Protein AF-A0A0A9Y470-F1 (afdb_monomer)

Foldseek 3Di:
DVVVVWDKWKKKFAQFWQADAPDALHDPLAWEWEAEPPPRDTAEIATDTDRMDMWMWTFDQPCVDDPVQGGTAIFTWGPPQRHDDPNDSTFDSHRLQCLAVVHDDPDSSNRLVSGQFHWYWYFYKHAPDRDHHDNDDDPRIDGPDGPGTDQDFRGRPWMWTADPPFRDIDTDSSSRYDRVVPDDPVDDPPPPPDDDDDTDDDDDDDDDDDDDDDDDDDDDPDQDFDKDWGQDPVQQKIKIWTWGDDDVPDDTDIDMDIDGNVCVVVVCVVSPPPVDDPRDDDPDDPDDDDPDPDPDPHDPDPD

pLDDT: mean 71.19, std 24.82, range [21.14, 98.44]

Structure (mmCIF, N/CA/C/O backbone):
data_AF-A0A0A9Y470-F1
#
_entry.id   AF-A0A0A9Y470-F1
#
loop_
_atom_site.group_PDB
_atom_site.id
_atom_site.type_symbol
_atom_site.label_atom_id
_atom_site.label_alt_id
_atom_site.label_comp_id
_atom_site.label_asym_id
_atom_site.label_entity_id
_atom_site.label_seq_id
_atom_site.pdbx_PDB_ins_code
_atom_site.Cartn_x
_atom_site.Cartn_y
_atom_site.Cartn_z
_atom_site.occupancy
_atom_site.B_iso_or_equiv
_atom_site.auth_seq_id
_atom_site.auth_comp_id
_atom_site.auth_asym_id
_atom_site.auth_atom_id
_atom_site.pdbx_PDB_model_num
ATOM 1 N N . MET A 1 1 ? -3.625 -0.940 20.099 1.00 88.25 1 MET A N 1
ATOM 2 C CA . MET A 1 1 ? -4.929 -0.328 19.741 1.00 88.25 1 MET A CA 1
ATOM 3 C C . MET A 1 1 ? -6.110 -0.895 20.526 1.00 88.25 1 MET A C 1
ATOM 5 O O . MET A 1 1 ? -6.695 -0.141 21.287 1.00 88.25 1 MET A O 1
ATOM 9 N N . ARG A 1 2 ? -6.453 -2.193 20.423 1.00 89.12 2 ARG A N 1
ATOM 10 C CA . ARG A 1 2 ? -7.590 -2.773 21.186 1.00 89.12 2 ARG A CA 1
ATOM 11 C C . ARG A 1 2 ? -7.516 -2.508 22.688 1.00 89.12 2 ARG A C 1
ATOM 13 O O . ARG A 1 2 ? -8.502 -2.139 23.305 1.00 89.12 2 ARG A O 1
ATOM 20 N N . THR A 1 3 ? -6.317 -2.655 23.227 1.00 90.00 3 THR A N 1
ATOM 21 C CA . THR A 1 3 ? -5.967 -2.424 24.624 1.00 90.00 3 THR A CA 1
ATOM 22 C C . THR A 1 3 ? -6.341 -1.035 25.146 1.00 90.00 3 THR A C 1
ATOM 24 O O . THR A 1 3 ? -6.770 -0.912 26.282 1.00 90.00 3 THR A O 1
ATOM 27 N N . VAL A 1 4 ? -6.242 -0.004 24.302 1.00 87.31 4 VAL A N 1
ATOM 28 C CA . VAL A 1 4 ? -6.583 1.391 24.643 1.00 87.31 4 VAL A CA 1
ATOM 29 C C . VAL A 1 4 ? -8.000 1.765 24.185 1.00 87.31 4 VAL A C 1
ATOM 31 O O . VAL A 1 4 ? -8.310 2.927 23.954 1.00 87.31 4 VAL A O 1
ATOM 34 N N . GLY A 1 5 ? -8.868 0.770 23.975 1.00 90.56 5 GLY A N 1
ATOM 35 C CA . GLY A 1 5 ? -10.277 0.982 23.631 1.00 90.56 5 GLY A CA 1
ATOM 36 C C . GLY A 1 5 ? -10.558 1.326 22.165 1.00 90.56 5 GLY A C 1
ATOM 37 O O . GLY A 1 5 ? -11.706 1.592 21.815 1.00 90.56 5 GLY A O 1
ATOM 38 N N . ILE A 1 6 ? -9.559 1.287 21.277 1.00 91.50 6 ILE A N 1
ATOM 39 C CA . ILE A 1 6 ? -9.768 1.562 19.849 1.00 91.50 6 ILE A CA 1
ATOM 40 C C . ILE A 1 6 ? -10.172 0.270 19.131 1.00 91.50 6 ILE A C 1
ATOM 42 O O . ILE A 1 6 ? -9.399 -0.694 19.051 1.00 91.50 6 ILE A O 1
ATOM 46 N N . ALA A 1 7 ? -11.381 0.249 18.566 1.00 95.88 7 ALA A N 1
ATOM 47 C CA . ALA A 1 7 ? -11.864 -0.876 17.772 1.00 95.88 7 ALA A CA 1
ATOM 48 C C . ALA A 1 7 ? -10.948 -1.102 16.561 1.00 95.88 7 ALA A C 1
ATOM 50 O O . ALA A 1 7 ? -10.699 -0.196 15.772 1.00 95.88 7 ALA A O 1
ATOM 51 N N . THR A 1 8 ? -10.410 -2.318 16.448 1.00 97.44 8 THR A N 1
ATOM 52 C CA . THR A 1 8 ? -9.280 -2.618 15.560 1.00 97.44 8 THR A CA 1
ATOM 53 C C . THR A 1 8 ? -9.394 -4.014 14.956 1.00 97.44 8 THR A C 1
ATOM 55 O O . THR A 1 8 ? -9.756 -4.973 15.658 1.00 97.44 8 THR A O 1
ATOM 58 N N . ARG A 1 9 ? -9.000 -4.164 13.689 1.00 97.00 9 ARG A N 1
ATOM 59 C CA . ARG A 1 9 ? -8.880 -5.458 13.003 1.00 97.00 9 ARG A CA 1
ATOM 60 C C . ARG A 1 9 ? -7.572 -5.558 12.211 1.00 97.00 9 ARG A C 1
ATOM 62 O O . ARG A 1 9 ? -7.117 -4.576 11.640 1.00 97.00 9 ARG A O 1
ATOM 69 N N . GLN A 1 10 ? -7.001 -6.759 12.174 1.00 97.81 10 GLN A N 1
ATOM 70 C CA . GLN A 1 10 ? -5.829 -7.065 11.354 1.00 97.81 10 GLN A CA 1
ATOM 71 C C . GLN A 1 10 ? -6.258 -7.295 9.906 1.00 97.81 10 GLN A C 1
ATOM 73 O O . GLN A 1 10 ? -7.266 -7.971 9.665 1.00 97.81 10 GLN A O 1
ATOM 78 N N . ILE A 1 11 ? -5.487 -6.763 8.968 1.00 98.44 11 ILE A N 1
ATOM 79 C CA . ILE A 1 11 ? -5.703 -6.888 7.532 1.00 98.44 11 ILE A CA 1
ATOM 80 C C . ILE A 1 11 ? -4.530 -7.628 6.900 1.00 98.44 11 ILE A C 1
ATOM 82 O O . ILE A 1 11 ? -3.382 -7.428 7.293 1.00 98.44 11 ILE A O 1
ATOM 86 N N . THR A 1 12 ? -4.832 -8.454 5.903 1.00 94.38 12 THR A N 1
ATOM 87 C CA . THR A 1 12 ? -3.847 -9.054 5.003 1.00 94.38 12 THR A CA 1
ATOM 88 C C . THR A 1 12 ? -4.243 -8.759 3.563 1.00 94.38 12 THR A C 1
ATOM 90 O O . THR A 1 12 ? -5.382 -9.008 3.160 1.00 94.38 12 THR A O 1
ATOM 93 N N . ASN A 1 13 ? -3.292 -8.236 2.800 1.00 95.88 13 ASN A N 1
ATOM 94 C CA . ASN A 1 13 ? -3.402 -7.879 1.397 1.00 95.88 13 ASN A CA 1
ATOM 95 C C . ASN A 1 13 ? -2.495 -8.772 0.554 1.00 95.88 13 ASN A C 1
ATOM 97 O O . ASN A 1 13 ? -1.283 -8.754 0.729 1.00 95.88 13 ASN A O 1
ATOM 101 N N . PHE A 1 14 ? -3.063 -9.546 -0.362 1.00 88.69 14 PHE A N 1
ATOM 102 C CA . PHE A 1 14 ? -2.319 -10.416 -1.272 1.00 88.69 14 PHE A CA 1
ATOM 103 C C . PHE A 1 14 ? -1.993 -9.701 -2.580 1.00 88.69 14 PHE A C 1
ATOM 105 O O . PHE A 1 14 ? -2.849 -8.993 -3.119 1.00 88.69 14 PHE A O 1
ATOM 112 N N . ASP A 1 15 ? -0.803 -9.966 -3.134 1.00 87.88 15 ASP A N 1
ATOM 113 C CA . ASP A 1 15 ? -0.254 -9.231 -4.286 1.00 87.88 15 ASP A CA 1
ATOM 114 C C . ASP A 1 15 ? -0.175 -7.734 -3.943 1.00 87.88 15 ASP A C 1
ATOM 116 O O . ASP A 1 15 ? -0.777 -6.917 -4.627 1.00 87.88 15 ASP A O 1
ATOM 120 N N . SER A 1 16 ? 0.469 -7.393 -2.818 1.00 95.38 16 SER A N 1
ATOM 121 C CA . SER A 1 16 ? 0.543 -6.022 -2.290 1.00 95.38 16 SER A CA 1
ATOM 122 C C . SER A 1 16 ? 1.664 -5.261 -2.975 1.00 95.38 16 SER A C 1
ATOM 124 O O . SER A 1 16 ? 2.813 -5.694 -2.919 1.00 95.38 16 SER A O 1
ATOM 126 N N . ALA A 1 17 ? 1.349 -4.147 -3.627 1.00 95.38 17 ALA A N 1
ATOM 127 C CA . ALA A 1 17 ? 2.386 -3.319 -4.235 1.00 95.38 17 ALA A CA 1
ATOM 128 C C . ALA A 1 17 ? 3.082 -2.440 -3.194 1.00 95.38 17 ALA A C 1
ATOM 130 O O . ALA A 1 17 ? 2.495 -2.045 -2.200 1.00 95.38 17 ALA A O 1
ATOM 131 N N . HIS A 1 18 ? 4.319 -2.080 -3.481 1.00 93.06 18 HIS A N 1
ATOM 132 C CA . HIS A 1 18 ? 5.017 -0.970 -2.857 1.00 93.06 18 HIS A CA 1
ATOM 133 C C . HIS A 1 18 ? 5.618 -0.170 -4.005 1.00 93.06 18 HIS A C 1
ATOM 135 O O . HIS A 1 18 ? 6.651 -0.531 -4.573 1.00 93.06 18 HIS A O 1
ATOM 141 N N . GLU A 1 19 ? 4.902 0.872 -4.416 1.00 93.19 19 GLU A N 1
ATOM 142 C CA . GLU A 1 19 ? 5.336 1.760 -5.490 1.00 93.19 19 GLU A CA 1
ATOM 143 C C . GLU A 1 19 ? 6.439 2.699 -4.999 1.00 93.19 19 GLU A C 1
ATOM 145 O O . GLU A 1 19 ? 6.348 3.272 -3.917 1.00 93.19 19 GLU A O 1
ATOM 150 N N . THR A 1 20 ? 7.461 2.909 -5.827 1.00 90.75 20 THR A N 1
ATOM 151 C CA . THR A 1 20 ? 8.444 3.967 -5.581 1.00 90.75 20 THR A CA 1
ATOM 152 C C . THR A 1 20 ? 7.816 5.336 -5.874 1.00 90.75 20 THR A C 1
ATOM 154 O O . THR A 1 20 ? 7.322 5.538 -6.985 1.00 90.75 20 THR A O 1
ATOM 157 N N . PRO A 1 21 ? 7.853 6.299 -4.936 1.00 88.94 21 PRO A N 1
ATOM 158 C CA . PRO A 1 21 ? 7.203 7.593 -5.118 1.00 88.94 21 PRO A CA 1
ATOM 159 C C . PRO A 1 21 ? 7.819 8.394 -6.276 1.00 88.94 21 PRO A C 1
ATOM 161 O O . PRO A 1 21 ? 9.040 8.473 -6.422 1.00 88.94 21 PRO A O 1
ATOM 164 N N . VAL A 1 22 ? 6.974 9.052 -7.076 1.00 86.62 22 VAL A N 1
ATOM 165 C CA . VAL A 1 22 ? 7.412 9.932 -8.184 1.00 86.62 22 VAL A CA 1
ATOM 166 C C . VAL A 1 22 ? 7.740 11.355 -7.723 1.00 86.62 22 VAL A C 1
ATOM 168 O O . VAL A 1 22 ? 8.462 12.094 -8.388 1.00 86.62 22 VAL A O 1
ATOM 171 N N . ALA A 1 23 ? 7.196 11.740 -6.574 1.00 84.44 23 ALA A N 1
ATOM 172 C CA . ALA A 1 23 ? 7.488 12.952 -5.819 1.00 84.44 23 ALA A CA 1
ATOM 173 C C . ALA A 1 23 ? 7.221 12.640 -4.335 1.00 84.44 23 ALA A C 1
ATOM 175 O O . ALA A 1 23 ? 6.578 11.624 -4.059 1.00 84.44 23 ALA A O 1
ATOM 176 N N . PRO A 1 24 ? 7.670 13.465 -3.370 1.00 83.88 24 PRO A N 1
ATOM 177 C CA . PRO A 1 24 ? 7.456 13.189 -1.950 1.00 83.88 24 PRO A CA 1
ATOM 178 C C . PRO A 1 24 ? 5.997 12.813 -1.653 1.00 83.88 24 PRO A C 1
ATOM 180 O O . PRO A 1 24 ? 5.079 13.580 -1.953 1.00 83.88 24 PRO A O 1
ATOM 183 N N . MET A 1 25 ? 5.799 11.598 -1.128 1.00 80.38 25 MET A N 1
ATOM 184 C CA . MET A 1 25 ? 4.494 11.019 -0.771 1.00 80.38 25 MET A CA 1
ATOM 185 C C . MET A 1 25 ? 3.457 10.980 -1.911 1.00 80.38 25 MET A C 1
ATOM 187 O O . MET A 1 25 ? 2.247 10.950 -1.673 1.00 80.38 25 MET A O 1
ATOM 191 N N . THR A 1 26 ? 3.915 11.000 -3.164 1.00 85.25 26 THR A N 1
ATOM 192 C CA . THR A 1 26 ? 3.063 10.978 -4.355 1.00 85.25 26 THR A CA 1
ATOM 193 C C . THR A 1 26 ? 3.306 9.697 -5.140 1.00 85.25 26 THR A C 1
ATOM 195 O O . THR A 1 26 ? 4.406 9.463 -5.636 1.00 85.25 26 THR A O 1
ATOM 198 N N . TYR A 1 27 ? 2.242 8.910 -5.290 1.00 92.31 27 TYR A N 1
ATOM 199 C CA . TYR A 1 27 ? 2.240 7.598 -5.939 1.00 92.31 27 TYR A CA 1
ATOM 200 C C . TYR A 1 27 ? 1.201 7.614 -7.067 1.00 92.31 27 TYR A C 1
ATOM 202 O O . TYR A 1 27 ? 0.109 8.166 -6.880 1.00 92.31 27 TYR A O 1
ATOM 210 N N . ASN A 1 28 ? 1.526 7.062 -8.229 1.00 91.94 28 ASN A N 1
ATOM 211 C CA . ASN A 1 28 ? 0.690 7.000 -9.432 1.00 91.94 28 ASN A CA 1
ATOM 212 C C . ASN A 1 28 ? -0.112 5.699 -9.560 1.00 91.94 28 ASN A C 1
ATOM 214 O O . ASN A 1 28 ? -0.903 5.568 -10.491 1.00 91.94 28 ASN A O 1
ATOM 218 N N . GLN A 1 29 ? 0.042 4.787 -8.603 1.00 93.56 29 GLN A N 1
ATOM 219 C CA . GLN A 1 29 ? -0.502 3.436 -8.603 1.00 93.56 29 GLN A CA 1
ATOM 220 C C . GLN A 1 29 ? 0.083 2.614 -9.764 1.00 93.56 29 GLN A C 1
ATOM 222 O O . GLN A 1 29 ? -0.637 1.954 -10.520 1.00 93.56 29 GLN A O 1
ATOM 227 N N . GLU A 1 30 ? 1.411 2.653 -9.908 1.00 94.00 30 GLU A N 1
ATOM 228 C CA . GLU A 1 30 ? 2.143 1.960 -10.969 1.00 94.00 30 GLU A CA 1
ATOM 229 C C . GLU A 1 30 ? 3.402 1.243 -10.463 1.00 94.00 30 GLU A C 1
ATOM 231 O O . GLU A 1 30 ? 4.204 1.789 -9.714 1.00 94.00 30 GLU A O 1
ATOM 236 N N . ILE A 1 31 ? 3.606 0.013 -10.936 1.00 94.12 31 ILE A N 1
ATOM 237 C CA . ILE A 1 31 ? 4.872 -0.720 -10.830 1.00 94.12 31 ILE A CA 1
ATOM 238 C C . ILE A 1 31 ? 5.478 -0.768 -12.227 1.00 94.12 31 ILE A C 1
ATOM 240 O O . ILE A 1 31 ? 4.848 -1.275 -13.160 1.00 94.12 31 ILE A O 1
ATOM 244 N N . LEU A 1 32 ? 6.690 -0.244 -12.393 1.00 95.38 32 LEU A N 1
ATOM 245 C CA . LEU A 1 32 ? 7.295 -0.107 -13.719 1.00 95.38 32 LEU A CA 1
ATOM 246 C C . LEU A 1 32 ? 8.248 -1.267 -13.986 1.00 95.38 32 LEU A C 1
ATOM 248 O O . LEU A 1 32 ? 9.142 -1.540 -13.188 1.00 95.38 32 LEU A O 1
ATOM 252 N N . ARG A 1 33 ? 8.100 -1.917 -15.140 1.00 94.12 33 ARG A N 1
ATOM 253 C CA . ARG A 1 33 ? 8.989 -2.990 -15.601 1.00 94.12 33 ARG A CA 1
ATOM 254 C C . ARG A 1 33 ? 9.676 -2.601 -16.895 1.00 94.12 33 ARG A C 1
ATOM 256 O O . ARG A 1 33 ? 9.025 -2.250 -17.877 1.00 94.12 33 ARG A O 1
ATOM 263 N N . TYR A 1 34 ? 10.994 -2.733 -16.915 1.00 95.00 34 TYR A N 1
ATOM 264 C CA . TYR A 1 34 ? 11.823 -2.410 -18.068 1.00 95.00 34 TYR A CA 1
ATOM 265 C C . TYR A 1 34 ? 12.451 -3.675 -18.635 1.00 95.00 34 TYR A C 1
ATOM 267 O O . TYR A 1 34 ? 13.184 -4.387 -17.944 1.00 95.00 34 TYR A O 1
ATOM 275 N N . TRP A 1 35 ? 12.178 -3.932 -19.909 1.00 93.25 35 TRP A N 1
ATOM 276 C CA . TRP A 1 35 ? 12.636 -5.106 -20.640 1.00 93.25 35 TRP A CA 1
ATOM 277 C C . TRP A 1 35 ? 13.659 -4.685 -21.685 1.00 93.25 35 TRP A C 1
ATOM 279 O O . TRP A 1 35 ? 13.376 -3.833 -22.528 1.00 93.25 35 TRP A O 1
ATOM 289 N N . ASP A 1 36 ? 14.855 -5.262 -21.643 1.00 92.38 36 ASP A N 1
ATOM 290 C CA . ASP A 1 36 ? 15.897 -4.928 -22.609 1.00 92.38 36 ASP A CA 1
ATOM 291 C C . ASP A 1 36 ? 15.622 -5.585 -23.966 1.00 92.38 36 ASP A C 1
ATOM 293 O O . ASP A 1 36 ? 15.418 -6.794 -24.075 1.00 92.38 36 ASP A O 1
ATOM 297 N N . ARG A 1 37 ? 15.670 -4.781 -25.030 1.00 92.75 37 ARG A N 1
ATOM 298 C CA . ARG A 1 37 ? 15.475 -5.218 -26.415 1.00 92.75 37 ARG A CA 1
ATOM 299 C C . ARG A 1 37 ? 16.434 -6.331 -26.822 1.00 92.75 37 ARG A C 1
ATOM 301 O O . ARG A 1 37 ? 16.046 -7.201 -27.601 1.00 92.75 37 ARG A O 1
ATOM 308 N N . ASN A 1 38 ? 17.683 -6.265 -26.365 1.00 88.44 38 ASN A N 1
ATOM 309 C CA . ASN A 1 38 ? 18.727 -7.166 -26.842 1.00 88.44 38 ASN A CA 1
ATOM 310 C C . ASN A 1 38 ? 18.632 -8.529 -26.147 1.00 88.44 38 ASN A C 1
ATOM 312 O O . ASN A 1 38 ? 18.600 -9.561 -26.814 1.00 88.44 38 ASN A O 1
ATOM 316 N N . THR A 1 39 ? 18.549 -8.533 -24.816 1.00 88.69 39 THR A N 1
ATOM 317 C CA . THR A 1 39 ? 18.509 -9.766 -24.014 1.00 88.69 39 THR A CA 1
ATOM 318 C C . THR A 1 39 ? 17.107 -10.342 -23.834 1.00 88.69 39 THR A C 1
ATOM 320 O O . THR A 1 39 ? 16.979 -11.519 -23.505 1.00 88.69 39 THR A O 1
ATOM 323 N N . ARG A 1 40 ? 16.053 -9.538 -24.040 1.00 85.88 40 ARG A N 1
ATOM 324 C CA . ARG A 1 40 ? 14.651 -9.836 -23.678 1.00 85.88 40 ARG A CA 1
ATOM 325 C C . ARG A 1 40 ? 14.429 -10.084 -22.182 1.00 85.88 40 ARG A C 1
ATOM 327 O O . ARG A 1 40 ? 13.345 -10.508 -21.789 1.00 85.88 40 ARG A O 1
ATOM 334 N N . GLY A 1 41 ? 15.438 -9.830 -21.352 1.00 89.25 41 GLY A N 1
ATOM 335 C CA . GLY A 1 41 ? 15.339 -9.928 -19.904 1.00 89.25 41 GLY A CA 1
ATOM 336 C C . GLY A 1 41 ? 14.742 -8.663 -19.300 1.00 89.25 41 GLY A C 1
ATOM 337 O O . GLY A 1 41 ? 14.928 -7.562 -19.825 1.00 89.25 41 GLY A O 1
ATOM 338 N N . MET A 1 42 ? 14.050 -8.816 -18.171 1.00 90.06 42 MET A N 1
ATOM 339 C CA . MET A 1 42 ? 13.717 -7.681 -17.317 1.00 90.06 42 MET A CA 1
ATOM 340 C C . MET A 1 42 ? 15.005 -7.179 -16.664 1.00 90.06 42 MET A C 1
ATOM 342 O O . MET A 1 42 ? 15.660 -7.918 -15.929 1.00 90.06 42 MET A O 1
ATOM 346 N N . ILE A 1 43 ? 15.358 -5.927 -16.930 1.00 92.62 43 ILE A N 1
ATOM 347 C CA . ILE A 1 43 ? 16.564 -5.302 -16.379 1.00 92.62 43 ILE A CA 1
ATOM 348 C C . ILE A 1 43 ? 16.268 -4.423 -15.173 1.00 92.62 43 ILE A C 1
ATOM 350 O O . ILE A 1 43 ? 17.158 -4.191 -14.366 1.00 92.62 43 ILE A O 1
ATOM 354 N N . ALA A 1 44 ? 15.038 -3.927 -15.040 1.00 91.88 44 ALA A N 1
ATOM 355 C CA . ALA A 1 44 ? 14.648 -3.133 -13.892 1.00 91.88 44 ALA A CA 1
ATOM 356 C C . ALA A 1 44 ? 13.169 -3.313 -13.559 1.00 91.88 44 ALA A C 1
ATOM 358 O O . ALA A 1 44 ? 12.325 -3.379 -14.455 1.00 91.88 44 ALA A O 1
ATOM 359 N N . GLU A 1 45 ? 12.888 -3.364 -12.262 1.00 91.81 45 GLU A N 1
ATOM 360 C CA . GLU A 1 45 ? 11.551 -3.250 -11.687 1.00 91.81 45 GLU A CA 1
ATOM 361 C C . GLU A 1 45 ? 11.603 -2.097 -10.682 1.00 91.81 45 GLU A C 1
ATOM 363 O O . GLU A 1 45 ? 12.425 -2.119 -9.767 1.00 91.81 45 GLU A O 1
ATOM 368 N N . VAL A 1 46 ? 10.808 -1.055 -10.920 1.00 93.69 46 VAL A N 1
ATOM 369 C CA . VAL A 1 46 ? 10.696 0.106 -10.031 1.00 93.69 46 VAL A CA 1
ATOM 370 C C . VAL A 1 46 ? 9.432 -0.071 -9.208 1.00 93.69 46 VAL A C 1
ATOM 372 O O . VAL A 1 46 ? 8.336 -0.184 -9.763 1.00 93.69 46 VAL A O 1
ATOM 375 N N . GLY A 1 47 ? 9.616 -0.109 -7.893 1.00 91.31 47 GLY A N 1
ATOM 376 C CA . GLY A 1 47 ? 8.651 -0.653 -6.949 1.00 91.31 47 GLY A CA 1
ATOM 377 C C . GLY A 1 47 ? 8.803 -2.166 -6.780 1.00 91.31 47 GLY A C 1
ATOM 378 O O . GLY A 1 47 ? 9.628 -2.816 -7.422 1.00 91.31 47 GLY A O 1
ATOM 379 N N . MET A 1 48 ? 8.003 -2.734 -5.888 1.00 88.75 48 MET A N 1
ATOM 380 C CA . MET A 1 48 ? 7.978 -4.170 -5.622 1.00 88.75 48 MET A CA 1
ATOM 381 C C . MET A 1 48 ? 6.556 -4.660 -5.389 1.00 88.75 48 MET A C 1
ATOM 383 O O . MET A 1 48 ? 5.642 -3.881 -5.138 1.00 88.75 48 MET A O 1
ATOM 387 N N . ILE A 1 49 ? 6.365 -5.970 -5.505 1.00 89.50 49 ILE A N 1
ATOM 388 C CA . ILE A 1 49 ? 5.088 -6.618 -5.230 1.00 89.50 49 ILE A CA 1
ATOM 389 C C . ILE A 1 49 ? 5.354 -7.767 -4.272 1.00 89.50 49 ILE A C 1
ATOM 391 O O . ILE A 1 49 ? 6.080 -8.708 -4.598 1.00 89.50 49 ILE A O 1
ATOM 395 N N . TRP A 1 50 ? 4.781 -7.681 -3.081 1.00 89.25 50 TRP A N 1
ATOM 396 C CA . TRP A 1 50 ? 4.879 -8.720 -2.071 1.00 89.25 50 TRP A CA 1
ATOM 397 C C . TRP A 1 50 ? 3.797 -9.768 -2.294 1.00 89.25 50 TRP A C 1
ATOM 399 O O . TRP A 1 50 ? 2.667 -9.456 -2.677 1.00 89.25 50 TRP A O 1
ATOM 409 N N . ASN A 1 51 ? 4.126 -11.026 -1.990 1.00 81.25 51 ASN A N 1
ATOM 410 C CA . ASN A 1 51 ? 3.147 -12.116 -2.004 1.00 81.25 51 ASN A CA 1
ATOM 411 C C . ASN A 1 51 ? 1.938 -11.766 -1.130 1.00 81.25 51 ASN A C 1
ATOM 413 O O . ASN A 1 51 ? 0.789 -11.948 -1.538 1.00 81.25 51 ASN A O 1
ATOM 417 N N . PHE A 1 52 ? 2.217 -11.217 0.050 1.00 91.38 52 PHE A N 1
ATOM 418 C CA . PHE A 1 52 ? 1.244 -10.555 0.892 1.00 91.38 52 PHE A CA 1
ATOM 419 C C . PHE A 1 52 ? 1.923 -9.465 1.723 1.00 91.38 52 PHE A C 1
ATOM 421 O O . PHE A 1 52 ? 3.125 -9.524 1.973 1.00 91.38 52 PHE A O 1
ATOM 428 N N . HIS A 1 53 ? 1.124 -8.514 2.181 1.00 96.38 53 HIS A N 1
ATOM 429 C CA . HIS A 1 53 ? 1.474 -7.544 3.208 1.00 96.38 53 HIS A CA 1
ATOM 430 C C . HIS A 1 53 ? 0.351 -7.484 4.242 1.00 96.38 53 HIS A C 1
ATOM 432 O O . HIS A 1 53 ? -0.788 -7.840 3.937 1.00 96.38 53 HIS A O 1
ATOM 438 N N . SER A 1 54 ? 0.649 -7.106 5.479 1.00 96.00 54 SER A N 1
ATOM 439 C CA . SER A 1 54 ? -0.346 -7.008 6.544 1.00 96.00 54 SER A CA 1
ATOM 440 C C . SER A 1 54 ? -0.225 -5.694 7.300 1.00 96.00 54 SER A C 1
ATOM 442 O O . SER A 1 54 ? 0.861 -5.306 7.707 1.00 96.00 54 SER A O 1
ATOM 444 N N . TRP A 1 55 ? -1.369 -5.066 7.555 1.00 97.94 55 TRP A N 1
ATOM 445 C CA . TRP A 1 55 ? -1.491 -3.816 8.309 1.00 97.94 55 TRP A CA 1
ATOM 446 C C . TRP A 1 55 ? -2.728 -3.857 9.211 1.00 97.94 55 TRP A C 1
ATOM 448 O O . TRP A 1 55 ? -3.411 -4.878 9.325 1.00 97.94 55 TRP A O 1
ATOM 458 N N . THR A 1 56 ? -3.040 -2.741 9.866 1.00 98.06 56 THR A N 1
ATOM 459 C CA . THR A 1 56 ? -4.148 -2.647 10.814 1.00 98.06 56 THR A CA 1
ATOM 460 C C . THR A 1 56 ? -5.203 -1.633 10.372 1.00 98.06 56 THR A C 1
ATOM 462 O O . THR A 1 56 ? -4.890 -0.516 9.990 1.00 98.06 56 THR A O 1
ATOM 465 N N . ASP A 1 57 ? -6.477 -1.997 10.487 1.00 98.12 57 ASP A N 1
ATOM 466 C CA . ASP A 1 57 ? -7.584 -1.046 10.387 1.00 98.12 57 ASP A CA 1
ATOM 467 C C . ASP A 1 57 ? -8.074 -0.669 11.783 1.00 98.12 57 ASP A C 1
ATOM 469 O O . ASP A 1 57 ? -8.366 -1.547 12.603 1.00 98.12 57 ASP A O 1
ATOM 473 N N . VAL A 1 58 ? -8.259 0.626 12.022 1.00 96.75 58 VAL A N 1
ATOM 474 C CA . VAL A 1 58 ? -8.843 1.176 13.252 1.00 96.75 58 VAL A CA 1
ATOM 475 C C . VAL A 1 58 ? -10.137 1.921 12.951 1.00 96.75 58 VAL A C 1
ATOM 477 O O . VAL A 1 58 ? -10.249 2.609 11.942 1.00 96.75 58 VAL A O 1
ATOM 480 N N . TYR A 1 59 ? -11.143 1.777 13.806 1.00 95.44 59 TYR A N 1
ATOM 481 C CA . TYR A 1 59 ? -12.414 2.476 13.653 1.00 95.44 59 TYR A CA 1
ATOM 482 C C . TYR A 1 59 ? -12.367 3.790 14.427 1.00 95.44 59 TYR A C 1
ATOM 484 O O . TYR A 1 59 ? -12.416 3.796 15.658 1.00 95.44 59 TYR A O 1
ATOM 492 N N . LEU A 1 60 ? -12.254 4.901 13.705 1.00 90.62 60 LEU A N 1
ATOM 493 C CA . LEU A 1 60 ? -12.088 6.241 14.267 1.00 90.62 60 LEU A CA 1
ATOM 494 C C . LEU A 1 60 ? -12.935 7.250 13.488 1.00 90.62 60 LEU A C 1
ATOM 496 O O . LEU A 1 60 ? -13.329 7.010 12.348 1.00 90.62 60 LEU A O 1
ATOM 500 N N . ASN A 1 61 ? -13.193 8.403 14.102 1.00 87.50 61 ASN A N 1
ATOM 501 C CA . ASN A 1 61 ? -13.731 9.563 13.400 1.00 87.50 61 ASN A CA 1
ATOM 502 C C . ASN A 1 61 ? -12.569 10.460 12.943 1.00 87.50 61 ASN A C 1
ATOM 504 O O . ASN A 1 61 ? -11.993 11.178 13.764 1.00 87.50 61 ASN A O 1
ATOM 508 N N . ASN A 1 62 ? -12.211 10.401 11.657 1.00 81.69 62 ASN A N 1
ATOM 509 C CA . ASN A 1 62 ? -11.098 11.178 11.109 1.00 81.69 62 ASN A CA 1
ATOM 510 C C . ASN A 1 62 ? -11.531 12.608 10.761 1.00 81.69 62 ASN A C 1
ATOM 512 O O . ASN A 1 62 ? -11.866 12.923 9.619 1.00 81.69 62 ASN A O 1
ATOM 516 N N . ARG A 1 63 ? -11.475 13.484 11.768 1.00 77.81 63 ARG A N 1
ATOM 517 C CA . ARG A 1 63 ? -11.868 14.897 11.652 1.00 77.81 63 ARG A CA 1
ATOM 518 C C . ARG A 1 63 ? -10.925 15.755 10.803 1.00 77.81 63 ARG A C 1
ATOM 520 O O . ARG A 1 63 ? -11.257 16.903 10.535 1.00 77.81 63 ARG A O 1
ATOM 527 N N . TYR A 1 64 ? -9.771 15.219 10.405 1.00 72.69 64 TYR A N 1
ATOM 528 C CA . TYR A 1 64 ? -8.809 15.895 9.528 1.00 72.69 64 TYR A CA 1
ATOM 529 C C . TYR A 1 64 ? -9.050 15.604 8.043 1.00 72.69 64 TYR A C 1
ATOM 531 O O . TYR A 1 64 ? -8.377 16.183 7.189 1.00 72.69 64 TYR A O 1
ATOM 539 N N . SER A 1 65 ? -9.983 14.704 7.725 1.00 73.44 65 SER A N 1
ATOM 540 C CA . SER A 1 65 ? -10.360 14.416 6.347 1.00 73.44 65 SER A CA 1
ATOM 541 C C . SER A 1 65 ? -11.258 15.515 5.765 1.00 73.44 65 SER A C 1
ATOM 543 O O . SER A 1 65 ? -11.877 16.283 6.502 1.00 73.44 65 SER A O 1
ATOM 545 N N . VAL A 1 66 ? -11.337 15.596 4.433 1.00 76.12 66 VAL A N 1
ATOM 546 C CA . VAL A 1 66 ? -12.271 16.509 3.747 1.00 76.12 66 VAL A CA 1
ATOM 547 C C . VAL A 1 66 ? -13.718 16.105 4.033 1.00 76.12 66 VAL A C 1
ATOM 549 O O . VAL A 1 66 ? -13.983 14.937 4.306 1.00 76.12 66 VAL A O 1
ATOM 552 N N . ASP A 1 67 ? -14.656 17.049 3.934 1.00 75.00 67 ASP A N 1
ATOM 553 C CA . ASP A 1 67 ? -16.041 16.884 4.406 1.00 75.00 67 ASP A CA 1
ATOM 554 C C . ASP A 1 67 ? -16.738 15.590 3.945 1.00 75.00 67 ASP A C 1
ATOM 556 O O . ASP A 1 67 ? -17.482 14.994 4.717 1.00 75.00 67 ASP A O 1
ATOM 560 N N . GLU A 1 68 ? -16.477 15.108 2.725 1.00 84.75 68 GLU A N 1
ATOM 561 C CA . GLU A 1 68 ? -17.089 13.875 2.198 1.00 84.75 68 GLU A CA 1
ATOM 562 C C . GLU A 1 68 ? -16.511 12.563 2.775 1.00 84.75 68 GLU A C 1
ATOM 564 O O . GLU A 1 68 ? -17.161 11.521 2.694 1.00 84.75 68 GLU A O 1
ATOM 569 N N . PHE A 1 69 ? -15.322 12.596 3.384 1.00 86.62 69 PHE A N 1
ATOM 570 C CA . PHE A 1 69 ? -14.677 11.443 4.039 1.00 86.62 69 PHE A CA 1
ATOM 571 C C . PHE A 1 69 ? -14.459 11.654 5.542 1.00 86.62 69 PHE A C 1
ATOM 573 O O . PHE A 1 69 ? -13.923 10.778 6.227 1.00 86.62 69 PHE A O 1
ATOM 580 N N . ASN A 1 70 ? -14.896 12.801 6.058 1.00 82.56 70 ASN A N 1
ATOM 581 C CA . ASN A 1 70 ? -14.927 13.108 7.473 1.00 82.56 70 ASN A CA 1
ATOM 582 C C . ASN A 1 70 ? -16.082 12.346 8.134 1.00 82.56 70 ASN A C 1
ATOM 584 O O . ASN A 1 70 ? -17.245 12.477 7.753 1.00 82.56 70 ASN A O 1
ATOM 588 N N . GLY A 1 71 ? -15.763 11.530 9.131 1.00 83.00 71 GLY A N 1
ATOM 589 C CA . GLY A 1 71 ? -16.762 10.796 9.891 1.00 83.00 71 GLY A CA 1
ATOM 590 C C . GLY A 1 71 ? -16.244 9.487 10.478 1.00 83.00 71 GLY A C 1
ATOM 591 O O . GLY A 1 71 ? -15.101 9.088 10.233 1.00 83.00 71 GLY A O 1
ATOM 592 N N . PRO A 1 72 ? -17.081 8.806 11.282 1.00 90.06 72 PRO A N 1
ATOM 593 C CA . PRO A 1 72 ? -16.767 7.489 11.817 1.00 90.06 72 PRO A CA 1
ATOM 594 C C . PRO A 1 72 ? -16.591 6.471 10.690 1.00 90.06 72 PRO A C 1
ATOM 596 O O . PRO A 1 72 ? -17.480 6.287 9.859 1.00 90.06 72 PRO A O 1
ATOM 599 N N . GLY A 1 73 ? -15.463 5.774 10.688 1.00 93.81 73 GLY A N 1
ATOM 600 C CA . GLY A 1 73 ? -15.195 4.729 9.714 1.00 93.81 73 GLY A CA 1
ATOM 601 C C . GLY A 1 73 ? -13.875 4.022 9.971 1.00 93.81 73 GLY A C 1
ATOM 602 O O . GLY A 1 73 ? -13.096 4.406 10.844 1.00 93.81 73 GLY A O 1
ATOM 603 N N . TRP A 1 74 ? -13.621 2.981 9.184 1.00 97.12 74 TRP A N 1
ATOM 604 C CA . TRP A 1 74 ? -12.334 2.296 9.189 1.00 97.12 74 TRP A CA 1
ATOM 605 C C . TRP A 1 74 ? -11.254 3.181 8.562 1.00 97.12 74 TRP A C 1
ATOM 607 O O . TRP A 1 74 ? -11.443 3.742 7.480 1.00 97.12 74 TRP A O 1
ATOM 617 N N . GLN A 1 75 ? -10.126 3.273 9.251 1.00 95.88 75 GLN A N 1
ATOM 618 C CA . GLN A 1 75 ? -8.921 3.971 8.837 1.00 95.88 75 GLN A CA 1
ATOM 619 C C . GLN A 1 75 ? -7.772 2.963 8.801 1.00 95.88 75 GLN A C 1
ATOM 621 O O . GLN A 1 75 ? -7.539 2.279 9.800 1.00 95.88 75 GLN A O 1
ATOM 626 N N . THR A 1 76 ? -7.049 2.892 7.690 1.00 96.75 76 THR A N 1
ATOM 627 C CA . THR A 1 76 ? -5.813 2.115 7.598 1.00 96.75 76 THR A CA 1
ATOM 628 C C . THR A 1 76 ? -4.712 2.818 8.382 1.00 96.75 76 THR A C 1
ATOM 630 O O . THR A 1 76 ? -4.496 4.021 8.216 1.00 96.75 76 THR A O 1
ATOM 633 N N . ILE A 1 77 ? -4.008 2.051 9.205 1.00 95.88 77 ILE A N 1
ATOM 634 C CA . ILE A 1 77 ? -2.720 2.393 9.799 1.00 95.88 77 ILE A CA 1
ATOM 635 C C . ILE A 1 77 ? -1.747 1.242 9.537 1.00 95.88 77 ILE A C 1
ATOM 637 O O . ILE A 1 77 ? -2.127 0.068 9.584 1.00 95.88 77 ILE A O 1
ATOM 641 N N . ASP A 1 78 ? -0.485 1.561 9.293 1.00 96.06 78 ASP A N 1
ATOM 642 C CA . ASP A 1 78 ? 0.552 0.550 9.104 1.00 96.06 78 ASP A CA 1
ATOM 643 C C . ASP A 1 78 ? 1.767 0.893 9.962 1.00 96.06 78 ASP A C 1
ATOM 645 O O . ASP A 1 78 ? 2.309 1.993 9.893 1.00 96.06 78 ASP A O 1
ATOM 649 N N . GLY A 1 79 ? 2.151 -0.058 10.814 1.00 91.44 79 GLY A N 1
ATOM 650 C CA . GLY A 1 79 ? 3.336 0.044 11.663 1.00 91.44 79 GLY A CA 1
ATOM 651 C C . GLY A 1 79 ? 4.605 -0.467 10.982 1.00 91.44 79 GLY A C 1
ATOM 652 O O . GLY A 1 79 ? 5.678 -0.406 11.575 1.00 91.44 79 GLY A O 1
ATOM 653 N N . THR A 1 80 ? 4.495 -1.000 9.764 1.00 90.38 80 THR A N 1
ATOM 654 C CA . THR A 1 80 ? 5.636 -1.486 8.989 1.00 90.38 80 THR A CA 1
ATOM 655 C C . THR A 1 80 ? 6.417 -0.288 8.446 1.00 90.38 80 THR A C 1
ATOM 657 O O . THR A 1 80 ? 5.826 0.555 7.767 1.00 90.38 80 THR A O 1
ATOM 660 N N . PRO A 1 81 ? 7.733 -0.176 8.705 1.00 89.56 81 PRO A N 1
ATOM 661 C CA . PRO A 1 81 ? 8.530 0.974 8.283 1.00 89.56 81 PRO A CA 1
ATOM 662 C C . PRO A 1 81 ? 8.862 0.902 6.783 1.00 89.56 81 PRO A C 1
ATOM 664 O O . PRO A 1 81 ? 9.994 0.627 6.395 1.00 89.56 81 PRO A O 1
ATOM 667 N N . GLN A 1 82 ? 7.851 1.107 5.935 1.00 80.44 82 GLN A N 1
ATOM 668 C CA . GLN A 1 82 ? 7.972 1.038 4.475 1.00 80.44 82 GLN A CA 1
ATOM 669 C C . GLN A 1 82 ? 8.363 2.388 3.864 1.00 80.44 82 GLN A C 1
ATOM 671 O O . GLN A 1 82 ? 9.302 2.467 3.078 1.00 80.44 82 GLN A O 1
ATOM 676 N N . GLU A 1 83 ? 7.642 3.448 4.230 1.00 85.50 83 GLU A N 1
ATOM 677 C CA . GLU A 1 83 ? 7.749 4.776 3.625 1.00 85.50 83 GLU A CA 1
ATOM 678 C C . GLU A 1 83 ? 7.866 5.863 4.694 1.00 85.50 83 GLU A C 1
ATOM 680 O O . GLU A 1 83 ? 7.376 5.724 5.819 1.00 85.50 83 GLU A O 1
ATOM 685 N N . HIS A 1 84 ? 8.518 6.966 4.326 1.00 84.69 84 HIS A N 1
ATOM 686 C CA . HIS A 1 84 ? 8.589 8.143 5.179 1.00 84.69 84 HIS A CA 1
ATOM 687 C C . HIS A 1 84 ? 7.367 9.041 4.965 1.00 84.69 84 HIS A C 1
ATOM 689 O O . HIS A 1 84 ? 7.125 9.531 3.862 1.00 84.69 84 HIS A O 1
ATOM 695 N N . SER A 1 85 ? 6.669 9.342 6.055 1.00 85.19 85 SER A N 1
ATOM 696 C CA . SER A 1 85 ? 5.607 10.342 6.139 1.00 85.19 85 SER A CA 1
ATOM 697 C C . SER A 1 85 ? 6.029 11.397 7.161 1.00 85.19 85 SER A C 1
ATOM 699 O O . SER A 1 85 ? 6.406 11.069 8.288 1.00 85.19 85 SER A O 1
ATOM 701 N N . ASP A 1 86 ? 6.099 12.662 6.734 1.00 85.75 86 ASP A N 1
ATOM 702 C CA . ASP A 1 86 ? 6.620 13.785 7.533 1.00 85.75 86 ASP A CA 1
ATOM 703 C C . ASP A 1 86 ? 7.992 13.505 8.197 1.00 85.75 86 ASP A C 1
ATOM 705 O O . ASP A 1 86 ? 8.273 13.900 9.330 1.00 85.75 86 ASP A O 1
ATOM 709 N N . GLY A 1 87 ? 8.877 12.806 7.475 1.00 84.62 87 GLY A N 1
ATOM 710 C CA . GLY A 1 87 ? 10.240 12.492 7.921 1.00 84.62 87 GLY A CA 1
ATOM 711 C C . GLY A 1 87 ? 10.349 11.334 8.920 1.00 84.62 87 GLY A C 1
ATOM 712 O O . GLY A 1 87 ? 11.453 11.026 9.365 1.00 84.62 87 GLY A O 1
ATOM 713 N N . LYS A 1 88 ? 9.243 10.657 9.247 1.00 87.88 88 LYS A N 1
ATOM 714 C CA . LYS A 1 88 ? 9.197 9.491 10.144 1.00 87.88 88 LYS A CA 1
ATOM 715 C C . LYS A 1 88 ? 8.643 8.268 9.416 1.00 87.88 88 LYS A C 1
ATOM 717 O O . LYS A 1 88 ? 7.930 8.410 8.430 1.00 87.88 88 LYS A O 1
ATOM 722 N N . TYR A 1 89 ? 8.961 7.073 9.905 1.00 87.50 89 TYR A N 1
ATOM 723 C CA . TYR A 1 89 ? 8.301 5.848 9.451 1.00 87.50 89 TYR A CA 1
ATOM 724 C C . TYR A 1 89 ? 6.939 5.733 10.133 1.00 87.50 89 TYR A C 1
ATOM 726 O O . TYR A 1 89 ? 6.849 5.320 11.287 1.00 87.50 89 TYR A O 1
ATOM 734 N N . GLN A 1 90 ? 5.900 6.176 9.433 1.00 90.00 90 GLN A N 1
ATOM 735 C CA . GLN A 1 90 ? 4.518 6.168 9.902 1.00 90.00 90 GLN A CA 1
ATOM 736 C C . GLN A 1 90 ? 3.571 6.156 8.696 1.00 90.00 90 GLN A C 1
ATOM 738 O O . GLN A 1 90 ? 3.907 6.697 7.642 1.00 90.00 90 GLN A O 1
ATOM 743 N N . LEU A 1 91 ? 2.390 5.560 8.858 1.00 93.06 91 LEU A N 1
ATOM 744 C CA . LEU A 1 91 ? 1.352 5.536 7.832 1.00 93.06 91 LEU A CA 1
ATOM 745 C C . LEU A 1 91 ? -0.031 5.641 8.475 1.00 93.06 91 LEU A C 1
ATOM 747 O O . LEU A 1 91 ? -0.400 4.837 9.336 1.00 93.06 91 LEU A O 1
ATOM 751 N N . GLY A 1 92 ? -0.819 6.592 7.982 1.00 92.12 92 GLY A N 1
ATOM 752 C CA . GLY A 1 92 ? -2.221 6.778 8.325 1.00 92.12 92 GLY A CA 1
ATOM 753 C C . GLY A 1 92 ? -2.436 7.778 9.465 1.00 92.12 92 GLY A C 1
ATOM 754 O O . GLY A 1 92 ? -1.499 8.436 9.913 1.00 92.12 92 GLY A O 1
ATOM 755 N N . PRO A 1 93 ? -3.685 7.939 9.936 1.00 94.00 93 PRO A N 1
ATOM 756 C CA . PRO A 1 93 ? -4.885 7.197 9.541 1.00 94.00 93 PRO A CA 1
ATOM 757 C C . PRO A 1 93 ? -5.391 7.566 8.135 1.00 94.00 93 PRO A C 1
ATOM 759 O O . PRO A 1 93 ? -5.731 8.721 7.862 1.00 94.00 93 PRO A O 1
ATOM 762 N N . ALA A 1 94 ? -5.488 6.564 7.257 1.00 94.56 94 ALA A N 1
ATOM 763 C CA . ALA A 1 94 ? -5.985 6.699 5.888 1.00 94.56 94 ALA A CA 1
ATOM 764 C C . ALA A 1 94 ? -7.440 6.189 5.783 1.00 94.56 94 ALA A C 1
ATOM 766 O O . ALA A 1 94 ? -7.664 4.986 5.940 1.00 94.56 94 ALA A O 1
ATOM 767 N N . PRO A 1 95 ? -8.446 7.043 5.509 1.00 95.06 95 PRO A N 1
ATOM 768 C CA . PRO A 1 95 ? -9.838 6.597 5.427 1.00 95.06 95 PRO A CA 1
ATOM 769 C C . PRO A 1 95 ? -10.053 5.569 4.311 1.00 95.06 95 PRO A C 1
ATOM 771 O O . PRO A 1 95 ? -9.777 5.861 3.146 1.00 95.06 95 PRO A O 1
ATOM 774 N N . LEU A 1 96 ? -10.626 4.399 4.628 1.00 95.06 96 LEU A N 1
ATOM 775 C CA . LEU A 1 96 ? -10.920 3.370 3.613 1.00 95.06 96 LEU A CA 1
ATOM 776 C C . LEU A 1 96 ? -11.854 3.896 2.518 1.00 95.06 96 LEU A C 1
ATOM 778 O O . LEU A 1 96 ? -11.701 3.541 1.356 1.00 95.06 96 LEU A O 1
ATOM 782 N N . SER A 1 97 ? -12.800 4.768 2.871 1.00 93.19 97 SER A N 1
ATOM 783 C CA . SER A 1 97 ? -13.700 5.419 1.915 1.00 93.19 97 SER A CA 1
ATOM 784 C C . SER A 1 97 ? -12.949 6.288 0.900 1.00 93.19 97 SER A C 1
ATOM 786 O O . SER A 1 97 ? -13.271 6.249 -0.287 1.00 93.19 97 SER A O 1
ATOM 788 N N . ALA A 1 98 ? -11.919 7.020 1.337 1.00 93.25 98 ALA A N 1
ATOM 789 C CA . ALA A 1 98 ? -11.073 7.826 0.459 1.00 93.25 98 ALA A CA 1
ATOM 790 C C . ALA A 1 98 ? -10.180 6.947 -0.428 1.00 93.25 98 ALA A C 1
ATOM 792 O O . ALA A 1 98 ? -10.063 7.212 -1.626 1.00 93.25 98 ALA A O 1
ATOM 793 N N . VAL A 1 99 ? -9.607 5.874 0.136 1.00 94.12 99 VAL A N 1
ATOM 794 C CA . VAL A 1 99 ? -8.836 4.867 -0.616 1.00 94.12 99 VAL A CA 1
ATOM 795 C C . VAL A 1 99 ? -9.708 4.235 -1.705 1.00 94.12 99 VAL A C 1
ATOM 797 O O . VAL A 1 99 ? -9.326 4.243 -2.872 1.00 94.12 99 VAL A O 1
ATOM 800 N N . ASN A 1 100 ? -10.927 3.812 -1.361 1.00 92.69 100 ASN A N 1
ATOM 801 C CA . ASN A 1 100 ? -11.891 3.233 -2.300 1.00 92.69 100 ASN A CA 1
ATOM 802 C C . ASN A 1 100 ? -12.270 4.177 -3.442 1.00 92.69 100 ASN A C 1
ATOM 804 O O . ASN A 1 100 ? -12.392 3.753 -4.591 1.00 92.69 100 ASN A O 1
ATOM 808 N N . ALA A 1 101 ? -12.443 5.458 -3.121 1.00 91.38 101 ALA A N 1
ATOM 809 C CA . ALA A 1 101 ? -12.791 6.503 -4.073 1.00 91.38 101 ALA A CA 1
ATOM 810 C C . ALA A 1 101 ? -11.580 7.051 -4.855 1.00 91.38 101 ALA A C 1
ATOM 812 O O . ALA A 1 101 ? -11.733 8.021 -5.604 1.00 91.38 101 ALA A O 1
ATOM 813 N N . MET A 1 102 ? -10.386 6.465 -4.690 1.00 90.44 102 MET A N 1
ATOM 814 C CA . MET A 1 102 ? -9.135 6.909 -5.319 1.00 90.44 102 MET A CA 1
ATOM 815 C C . MET A 1 102 ? -8.829 8.396 -5.052 1.00 90.44 102 MET A C 1
ATOM 817 O O . MET A 1 102 ? -8.391 9.139 -5.936 1.00 90.44 102 MET A O 1
ATOM 821 N N . ARG A 1 103 ? -9.105 8.870 -3.829 1.00 91.00 103 ARG A N 1
ATOM 822 C CA . ARG A 1 103 ? -8.905 10.266 -3.413 1.00 91.00 103 ARG A CA 1
ATOM 823 C C . ARG A 1 103 ? -7.640 10.460 -2.586 1.00 91.00 103 ARG A C 1
ATOM 825 O O . ARG A 1 103 ? -7.612 10.135 -1.404 1.00 91.00 103 ARG A O 1
ATOM 832 N N . LYS A 1 104 ? -6.616 11.060 -3.202 1.00 90.00 104 LYS A N 1
ATOM 833 C CA . LYS A 1 104 ? -5.338 11.402 -2.555 1.00 90.00 104 LYS A CA 1
ATOM 834 C C . LYS A 1 104 ? -5.525 12.547 -1.554 1.00 90.00 104 LYS A C 1
ATOM 836 O O . LYS A 1 104 ? -5.733 13.694 -1.940 1.00 90.00 104 LYS A O 1
ATOM 841 N N . MET A 1 105 ? -5.436 12.229 -0.273 1.00 87.88 105 MET A N 1
ATOM 842 C CA . MET A 1 105 ? -5.496 13.157 0.855 1.00 87.88 105 MET A CA 1
ATOM 843 C C . MET A 1 105 ? -4.667 12.673 2.042 1.00 87.88 105 MET A C 1
ATOM 845 O O . MET A 1 105 ? -4.173 11.542 2.073 1.00 87.88 105 MET A O 1
ATOM 849 N N . ARG A 1 106 ? -4.546 13.539 3.046 1.00 86.56 106 ARG A N 1
ATOM 850 C CA . ARG A 1 106 ? -3.939 13.163 4.315 1.00 86.56 106 ARG A CA 1
ATOM 851 C C . ARG A 1 106 ? -4.873 12.235 5.115 1.00 86.56 106 ARG A C 1
ATOM 853 O O . ARG A 1 106 ? -6.087 12.409 5.069 1.00 86.56 106 ARG A O 1
ATOM 860 N N . PHE A 1 107 ? -4.351 11.256 5.845 1.00 89.25 107 PHE A N 1
ATOM 861 C CA . PHE A 1 107 ? -2.939 10.849 5.893 1.00 89.25 107 PHE A CA 1
ATOM 862 C C . PHE A 1 107 ? -2.704 9.670 4.945 1.00 89.25 107 PHE A C 1
ATOM 864 O O . PHE A 1 107 ? -3.541 8.778 4.868 1.00 89.25 107 PHE A O 1
ATOM 871 N N . ASP A 1 108 ? -1.610 9.717 4.179 1.00 92.56 108 ASP A N 1
ATOM 872 C CA . ASP A 1 108 ? -1.009 8.606 3.412 1.00 92.56 108 ASP A CA 1
ATOM 873 C C . ASP A 1 108 ? -1.921 7.779 2.486 1.00 92.56 108 ASP A C 1
ATOM 875 O O . ASP A 1 108 ? -1.527 6.725 1.990 1.00 92.56 108 ASP A O 1
ATOM 879 N N . THR A 1 109 ? -3.124 8.264 2.169 1.00 93.44 109 THR A N 1
ATOM 880 C CA . THR A 1 109 ? -4.092 7.530 1.333 1.00 93.44 109 THR A CA 1
ATOM 881 C C . THR A 1 109 ? -3.523 7.160 -0.038 1.00 93.44 109 THR A C 1
ATOM 883 O O . THR A 1 109 ? -3.854 6.106 -0.569 1.00 93.44 109 THR A O 1
ATOM 886 N N . SER A 1 110 ? -2.635 7.990 -0.600 1.00 93.06 110 SER A N 1
ATOM 887 C CA . SER A 1 110 ? -1.981 7.708 -1.881 1.00 93.06 110 SER A CA 1
ATOM 888 C C . SER A 1 110 ? -1.052 6.496 -1.807 1.00 93.06 110 SER A C 1
ATOM 890 O O . SER A 1 110 ? -0.947 5.776 -2.799 1.00 93.06 110 SER A O 1
ATOM 892 N N . PHE A 1 111 ? -0.383 6.273 -0.673 1.00 95.06 111 PHE A N 1
ATOM 893 C CA . PHE A 1 111 ? 0.469 5.101 -0.504 1.00 95.06 111 PHE A CA 1
ATOM 894 C C . PHE A 1 111 ? -0.384 3.849 -0.287 1.00 95.06 111 PHE A C 1
ATOM 896 O O . PHE A 1 111 ? -0.203 2.880 -1.018 1.00 95.06 111 PHE A O 1
ATOM 903 N N . VAL A 1 112 ? -1.424 3.916 0.555 1.00 96.44 112 VAL A N 1
ATOM 904 C CA . VAL A 1 112 ? -2.381 2.801 0.729 1.00 96.44 112 VAL A CA 1
ATOM 905 C C . VAL A 1 112 ? -3.038 2.407 -0.599 1.00 96.44 112 VAL A C 1
ATOM 907 O O . VAL A 1 112 ? -3.174 1.224 -0.902 1.00 96.44 112 VAL A O 1
ATOM 910 N N . MET A 1 113 ? -3.402 3.380 -1.445 1.00 95.19 113 MET A N 1
ATOM 911 C CA . MET A 1 113 ? -3.879 3.108 -2.810 1.00 95.19 113 MET A CA 1
ATOM 912 C C . MET A 1 113 ? -2.835 2.381 -3.656 1.00 95.19 113 MET A C 1
ATOM 914 O O . MET A 1 113 ? -3.199 1.512 -4.445 1.00 95.19 113 MET A O 1
ATOM 918 N N . SER A 1 114 ? -1.550 2.724 -3.519 1.00 94.81 114 SER A N 1
ATOM 919 C CA . SER A 1 114 ? -0.484 2.019 -4.235 1.00 94.81 114 SER A CA 1
ATOM 920 C C . SER A 1 114 ? -0.426 0.546 -3.821 1.00 94.81 114 SER A C 1
ATOM 922 O O . SER A 1 114 ? -0.333 -0.322 -4.690 1.00 94.81 114 SER A O 1
ATOM 924 N N . GLU A 1 115 ? -0.629 0.238 -2.540 1.00 96.69 115 GLU A N 1
ATOM 925 C CA . GLU A 1 115 ? -0.597 -1.137 -2.037 1.00 96.69 115 GLU A CA 1
ATOM 926 C C . GLU A 1 115 ? -1.719 -2.002 -2.616 1.00 96.69 115 GLU A C 1
ATOM 928 O O . GLU A 1 115 ? -1.506 -3.163 -2.988 1.00 96.69 115 GLU A O 1
ATOM 933 N N . VAL A 1 116 ? -2.911 -1.419 -2.759 1.00 95.06 116 VAL A N 1
ATOM 934 C CA . VAL A 1 116 ? -4.133 -2.148 -3.127 1.00 95.06 116 VAL A CA 1
ATOM 935 C C . VAL A 1 116 ? -4.611 -1.930 -4.556 1.00 95.06 116 VAL A C 1
ATOM 937 O O . VAL A 1 116 ? -5.640 -2.488 -4.917 1.00 95.06 116 VAL A O 1
ATOM 940 N N . SER A 1 117 ? -3.981 -1.077 -5.364 1.00 92.69 117 SER A N 1
ATOM 941 C CA . SER A 1 117 ? -4.522 -0.717 -6.690 1.00 92.69 117 SER A CA 1
ATOM 942 C C . SER A 1 117 ? -3.475 -0.365 -7.745 1.00 92.69 117 SER A C 1
ATOM 944 O O . SER A 1 117 ? -3.828 0.166 -8.800 1.00 92.69 117 SER A O 1
ATOM 946 N N . SER A 1 118 ? -2.205 -0.699 -7.521 1.00 93.00 118 SER A N 1
ATOM 947 C CA . SER A 1 118 ? -1.166 -0.498 -8.527 1.00 93.00 118 SER A CA 1
ATOM 948 C C . SER A 1 118 ? -1.320 -1.412 -9.738 1.00 93.00 118 SER A C 1
ATOM 950 O O . SER A 1 118 ? -1.713 -2.579 -9.643 1.00 93.00 118 SER A O 1
ATOM 952 N N . ARG A 1 119 ? -0.968 -0.890 -10.911 1.00 91.94 119 ARG A N 1
ATOM 953 C CA . ARG A 1 119 ? -0.915 -1.645 -12.167 1.00 91.94 119 ARG A CA 1
ATOM 954 C C . ARG A 1 119 ? 0.519 -1.774 -12.645 1.00 91.94 119 ARG A C 1
ATOM 956 O O . ARG A 1 119 ? 1.342 -0.896 -12.433 1.00 91.94 119 ARG A O 1
ATOM 963 N N . ILE A 1 120 ? 0.813 -2.875 -13.323 1.00 89.69 120 ILE A N 1
ATOM 964 C CA . ILE A 1 120 ? 2.157 -3.125 -13.837 1.00 89.69 120 ILE A CA 1
ATOM 965 C C . ILE A 1 120 ? 2.258 -2.536 -15.241 1.00 89.69 120 ILE A C 1
ATOM 967 O O . ILE A 1 120 ? 1.548 -2.995 -16.137 1.00 89.69 120 ILE A O 1
ATOM 971 N N . HIS A 1 121 ? 3.118 -1.537 -15.429 1.00 93.75 121 HIS A N 1
ATOM 972 C CA . HIS A 1 121 ? 3.365 -0.870 -16.709 1.00 93.75 121 HIS A CA 1
ATOM 973 C C . HIS A 1 121 ? 4.706 -1.325 -17.278 1.00 93.75 121 HIS A C 1
ATOM 975 O O . HIS A 1 121 ? 5.742 -1.234 -16.621 1.00 93.75 121 HIS A O 1
ATOM 981 N N . ASN A 1 122 ? 4.691 -1.845 -18.502 1.00 92.31 122 ASN A N 1
ATOM 982 C CA . ASN A 1 122 ? 5.875 -2.383 -19.145 1.00 92.31 122 ASN A CA 1
ATOM 983 C C . ASN A 1 122 ? 6.435 -1.436 -20.207 1.00 92.31 122 ASN A C 1
ATOM 985 O O . ASN A 1 122 ? 5.707 -0.922 -21.054 1.00 92.31 122 ASN A O 1
ATOM 989 N N . TYR A 1 123 ? 7.757 -1.314 -20.231 1.00 95.44 123 TYR A N 1
ATOM 990 C CA . TYR A 1 123 ? 8.507 -0.574 -21.236 1.00 95.44 123 TYR A CA 1
ATOM 991 C C . TYR A 1 123 ? 9.555 -1.471 -21.883 1.00 95.44 123 TYR A C 1
ATOM 993 O O . TYR A 1 123 ? 10.238 -2.247 -21.210 1.00 95.44 123 TYR A O 1
ATOM 1001 N N . LEU A 1 124 ? 9.719 -1.328 -23.194 1.00 95.75 124 LEU A N 1
ATOM 1002 C CA . LEU A 1 124 ? 10.873 -1.848 -23.908 1.00 95.75 124 LEU A CA 1
ATOM 1003 C C . LEU A 1 124 ? 11.959 -0.775 -23.908 1.00 95.75 124 LEU A C 1
ATOM 1005 O O . LEU A 1 124 ? 11.713 0.383 -24.270 1.00 95.75 124 LEU A O 1
ATOM 1009 N N . VAL A 1 125 ? 13.173 -1.169 -23.549 1.00 95.69 125 VAL A N 1
ATOM 1010 C CA . VAL A 1 125 ? 14.323 -0.271 -23.479 1.00 95.69 125 VAL A CA 1
ATOM 1011 C C . VAL A 1 125 ? 15.478 -0.782 -24.325 1.00 95.69 125 VAL A C 1
ATOM 1013 O O . VAL A 1 125 ? 15.617 -1.977 -24.579 1.00 95.69 125 VAL A O 1
ATOM 1016 N N . TRP A 1 126 ? 16.324 0.137 -24.766 1.00 95.06 126 TRP A N 1
ATOM 1017 C CA . TRP A 1 126 ? 17.637 -0.174 -25.311 1.00 95.06 126 TRP A CA 1
ATOM 1018 C C . TRP A 1 126 ? 18.704 0.293 -24.327 1.00 95.06 126 TRP A C 1
ATOM 1020 O O . TRP A 1 126 ? 18.713 1.463 -23.938 1.00 95.06 126 TRP A O 1
ATOM 1030 N N . CYS A 1 127 ? 19.608 -0.608 -23.949 1.00 92.12 127 CYS A N 1
ATOM 1031 C CA . CYS A 1 127 ? 20.736 -0.306 -23.077 1.00 92.12 127 CYS A CA 1
ATOM 1032 C C . CYS A 1 127 ? 22.067 -0.545 -23.802 1.00 92.12 127 CYS A C 1
ATOM 1034 O O . CYS A 1 127 ? 22.209 -1.554 -24.498 1.00 92.12 127 CYS A O 1
ATOM 1036 N N . PRO A 1 128 ? 23.060 0.345 -23.629 1.00 91.62 128 PRO A N 1
ATOM 1037 C CA . PRO A 1 128 ? 24.378 0.184 -24.241 1.00 91.62 128 PRO A CA 1
ATOM 1038 C C . PRO A 1 128 ? 25.229 -0.906 -23.572 1.00 91.62 128 PRO A C 1
ATOM 1040 O O . PRO A 1 128 ? 26.160 -1.410 -24.194 1.00 91.62 128 PRO A O 1
ATOM 1043 N N . TYR A 1 129 ? 24.916 -1.279 -22.327 1.00 86.88 129 TYR A N 1
ATOM 1044 C CA . TYR A 1 129 ? 25.639 -2.287 -21.552 1.00 86.88 129 TYR A CA 1
ATOM 1045 C C . TYR A 1 129 ? 24.663 -3.236 -20.856 1.00 86.88 129 TYR A C 1
ATOM 1047 O O . TYR A 1 129 ? 23.499 -2.896 -20.636 1.00 86.88 129 TYR A O 1
ATOM 1055 N N . TYR A 1 130 ? 25.152 -4.421 -20.491 1.00 82.06 130 TYR A N 1
ATOM 1056 C CA . TYR A 1 130 ? 24.417 -5.347 -19.638 1.00 82.06 130 TYR A CA 1
ATOM 1057 C C . TYR A 1 130 ? 24.626 -4.972 -18.169 1.00 82.06 130 TYR A C 1
ATOM 1059 O O . TYR A 1 130 ? 25.758 -4.972 -17.689 1.00 82.06 130 TYR A O 1
ATOM 1067 N N . PHE A 1 131 ? 23.535 -4.669 -17.467 1.00 77.81 131 PHE A N 1
ATOM 1068 C CA . PHE A 1 131 ? 23.569 -4.228 -16.068 1.00 77.81 131 PHE A CA 1
ATOM 1069 C C . PHE A 1 131 ? 23.076 -5.286 -15.065 1.00 77.81 131 PHE A C 1
ATOM 1071 O O . PHE A 1 131 ? 23.191 -5.083 -13.861 1.00 77.81 131 PHE A O 1
ATOM 1078 N N . GLY A 1 132 ? 22.539 -6.418 -15.534 1.00 81.25 132 GLY A N 1
ATOM 1079 C CA . GLY A 1 132 ? 21.781 -7.334 -14.675 1.00 81.25 132 GLY A CA 1
ATOM 1080 C C . GLY A 1 132 ? 20.427 -6.745 -14.253 1.00 81.25 132 GLY A C 1
ATOM 1081 O O . GLY A 1 132 ? 19.911 -5.848 -14.919 1.00 81.25 132 GLY A O 1
ATOM 1082 N N . ARG A 1 133 ? 19.834 -7.276 -13.172 1.00 84.31 133 ARG A N 1
ATOM 1083 C CA . ARG A 1 133 ? 18.557 -6.790 -12.620 1.00 84.31 133 ARG A CA 1
ATOM 1084 C C . ARG A 1 133 ? 18.811 -5.665 -11.615 1.00 84.31 133 ARG A C 1
ATOM 1086 O O . ARG A 1 133 ? 19.599 -5.836 -10.690 1.00 84.31 133 ARG A O 1
ATOM 1093 N N . MET A 1 134 ? 18.121 -4.545 -11.787 1.00 87.94 134 MET A N 1
ATOM 1094 C CA . MET A 1 134 ? 18.250 -3.324 -10.990 1.00 87.94 134 MET A CA 1
ATOM 1095 C C . MET A 1 134 ? 16.896 -2.884 -10.411 1.00 87.94 134 MET A C 1
ATOM 1097 O O . MET A 1 134 ? 15.844 -3.314 -10.878 1.00 87.94 134 MET A O 1
ATOM 1101 N N . SER A 1 135 ? 16.918 -2.006 -9.407 1.00 86.62 135 SER A N 1
ATOM 1102 C CA . SER A 1 135 ? 15.720 -1.387 -8.806 1.00 86.62 135 SER A CA 1
ATOM 1103 C C . SER A 1 135 ? 15.331 -0.045 -9.445 1.00 86.62 135 SER A C 1
ATOM 1105 O O . SER A 1 135 ? 14.371 0.596 -9.030 1.00 86.62 135 SER A O 1
ATOM 1107 N N . TYR A 1 136 ? 16.089 0.407 -10.446 1.00 90.62 136 TYR A N 1
ATOM 1108 C CA . TYR A 1 136 ? 15.850 1.630 -11.209 1.00 90.62 136 TYR A CA 1
ATOM 1109 C C . TYR A 1 136 ? 16.350 1.467 -12.644 1.00 90.62 136 TYR A C 1
ATOM 1111 O O . TYR A 1 136 ? 17.224 0.641 -12.912 1.00 90.62 136 TYR A O 1
ATOM 1119 N N . LEU A 1 137 ? 15.810 2.263 -13.571 1.00 92.56 137 LEU A N 1
ATOM 1120 C CA . LEU A 1 137 ? 16.303 2.297 -14.947 1.00 92.56 137 LEU A CA 1
ATOM 1121 C C . LEU A 1 137 ? 17.612 3.107 -15.011 1.00 92.56 137 LEU A C 1
ATOM 1123 O O . LEU A 1 137 ? 17.602 4.289 -14.662 1.00 92.56 137 LEU A O 1
ATOM 1127 N N . PRO A 1 138 ? 18.736 2.535 -15.483 1.00 91.00 138 PRO A N 1
ATOM 1128 C CA . PRO A 1 138 ? 19.978 3.288 -15.638 1.00 91.00 138 PRO A CA 1
ATOM 1129 C C . PRO A 1 138 ? 19.830 4.458 -16.610 1.00 91.00 138 PRO A C 1
ATOM 1131 O O . PRO A 1 138 ? 19.267 4.297 -17.690 1.00 91.00 138 PRO A O 1
ATOM 1134 N N . ASN A 1 139 ? 20.455 5.598 -16.302 1.00 92.12 139 ASN A N 1
ATOM 1135 C CA . ASN A 1 139 ? 20.446 6.795 -17.165 1.00 92.12 139 ASN A CA 1
ATOM 1136 C C . ASN A 1 139 ? 21.020 6.561 -18.576 1.00 92.12 139 ASN A C 1
ATOM 1138 O O . ASN A 1 139 ? 20.797 7.351 -19.490 1.00 92.12 139 ASN A O 1
ATOM 1142 N N . SER A 1 140 ? 21.810 5.503 -18.753 1.00 92.69 140 SER A N 1
ATOM 1143 C CA . SER A 1 140 ? 22.371 5.104 -20.045 1.00 92.69 140 SER A CA 1
ATOM 1144 C C . SER A 1 140 ? 21.371 4.340 -20.920 1.00 92.69 140 SER A C 1
ATOM 1146 O O . SER A 1 140 ? 21.549 4.289 -22.139 1.00 92.69 140 SER A O 1
ATOM 1148 N N . CYS A 1 141 ? 20.326 3.764 -20.324 1.00 94.25 141 CYS A N 1
ATOM 1149 C CA . CYS A 1 141 ? 19.248 3.085 -21.023 1.00 94.25 141 CYS A CA 1
ATOM 1150 C C . CYS A 1 141 ? 18.214 4.089 -21.540 1.00 94.25 141 CYS A C 1
ATOM 1152 O O . CYS A 1 141 ? 17.965 5.131 -20.936 1.00 94.25 141 CYS A O 1
ATOM 1154 N N . ARG A 1 142 ? 17.585 3.769 -22.672 1.00 95.12 142 ARG A N 1
ATOM 1155 C CA . ARG A 1 142 ? 16.552 4.604 -23.295 1.00 95.12 142 ARG A CA 1
ATOM 1156 C C . ARG A 1 142 ? 15.283 3.802 -23.500 1.00 95.12 142 ARG A C 1
ATOM 1158 O O . ARG A 1 142 ? 15.341 2.711 -24.063 1.00 95.12 142 ARG A O 1
ATOM 1165 N N . ILE A 1 143 ? 14.146 4.362 -23.096 1.00 96.56 143 ILE A N 1
ATOM 1166 C CA . ILE A 1 143 ? 12.833 3.821 -23.455 1.00 96.56 143 ILE A CA 1
ATOM 1167 C C . ILE A 1 143 ? 12.659 3.976 -24.962 1.00 96.56 143 ILE A C 1
ATOM 1169 O O . ILE A 1 143 ? 12.803 5.070 -25.504 1.00 96.56 143 ILE A O 1
ATOM 1173 N N . ILE A 1 144 ? 12.387 2.862 -25.635 1.00 97.00 144 ILE A N 1
ATOM 1174 C CA . ILE A 1 144 ? 12.169 2.824 -27.085 1.00 97.00 144 ILE A CA 1
ATOM 1175 C C . ILE A 1 144 ? 10.719 2.504 -27.438 1.00 97.00 144 ILE A C 1
ATOM 1177 O O . ILE A 1 144 ? 10.281 2.837 -28.535 1.00 97.00 144 ILE A O 1
ATOM 1181 N N . GLN A 1 145 ? 9.979 1.872 -26.525 1.00 95.38 145 GLN A N 1
ATOM 1182 C CA . GLN A 1 145 ? 8.565 1.584 -26.711 1.00 95.38 145 GLN A CA 1
ATOM 1183 C C . GLN A 1 145 ? 7.854 1.471 -25.360 1.00 95.38 145 GLN A C 1
ATOM 1185 O O . GLN A 1 145 ? 8.319 0.773 -24.460 1.00 95.38 145 GLN A O 1
ATOM 1190 N N . ASP A 1 146 ? 6.704 2.126 -25.252 1.00 95.12 146 ASP A N 1
ATOM 1191 C CA . ASP A 1 146 ? 5.713 1.864 -24.213 1.00 95.12 146 ASP A CA 1
ATOM 1192 C C . ASP A 1 146 ? 4.916 0.606 -24.606 1.00 95.12 146 ASP A C 1
ATOM 1194 O O . ASP A 1 146 ? 4.300 0.562 -25.675 1.00 95.12 146 ASP A O 1
ATOM 1198 N N . MET A 1 147 ? 4.993 -0.448 -23.788 1.00 93.06 147 MET A N 1
ATOM 1199 C CA . MET A 1 147 ? 4.283 -1.714 -24.019 1.00 93.06 147 MET A CA 1
ATOM 1200 C C . MET A 1 147 ? 2.930 -1.770 -23.295 1.00 93.06 147 MET A C 1
ATOM 1202 O O . MET A 1 147 ? 2.192 -2.742 -23.453 1.00 93.06 147 MET A O 1
ATOM 1206 N N . GLY A 1 148 ? 2.587 -0.730 -22.536 1.00 88.81 148 GLY A N 1
ATOM 1207 C CA . GLY A 1 148 ? 1.340 -0.600 -21.805 1.00 88.81 148 GLY A CA 1
ATOM 1208 C C . GLY A 1 148 ? 1.268 -1.443 -20.533 1.00 88.81 148 GLY A C 1
ATOM 1209 O O . GLY A 1 148 ? 2.238 -2.051 -20.064 1.00 88.81 148 GLY A O 1
ATOM 1210 N N . PHE A 1 149 ? 0.073 -1.454 -19.950 1.00 85.56 149 PHE A N 1
ATOM 1211 C CA . PHE A 1 149 ? -0.217 -2.177 -18.718 1.00 85.56 149 PHE A CA 1
ATOM 1212 C C . PHE A 1 149 ? -0.435 -3.674 -18.952 1.00 85.56 149 PHE A C 1
ATOM 1214 O O . PHE A 1 149 ? -1.036 -4.070 -19.952 1.00 85.56 149 PHE A O 1
ATOM 1221 N N . GLU A 1 150 ? -0.038 -4.507 -17.987 1.00 82.38 150 GLU A N 1
ATOM 1222 C CA . GLU A 1 150 ? -0.378 -5.932 -18.008 1.00 82.38 150 GLU A CA 1
ATOM 1223 C C . GLU A 1 150 ? -1.906 -6.141 -17.984 1.00 82.38 150 GLU A C 1
ATOM 1225 O O . GLU A 1 150 ? -2.614 -5.457 -17.234 1.00 82.38 150 GLU A O 1
ATOM 1230 N N . PRO A 1 151 ? -2.441 -7.112 -18.753 1.00 76.25 151 PRO A N 1
ATOM 1231 C CA . PRO A 1 151 ? -3.869 -7.426 -18.797 1.00 76.25 151 PRO A CA 1
ATOM 1232 C C . PRO A 1 151 ? -4.290 -8.279 -17.585 1.00 76.25 151 PRO A C 1
ATOM 1234 O O . PRO A 1 151 ? -4.853 -9.366 -17.726 1.00 76.25 151 PRO A O 1
ATOM 1237 N N . ARG A 1 152 ? -3.986 -7.801 -16.375 1.00 75.69 152 ARG A N 1
ATOM 1238 C CA . ARG A 1 152 ? -4.377 -8.416 -15.101 1.00 75.69 152 ARG A CA 1
ATOM 1239 C C . ARG A 1 152 ? -5.121 -7.413 -14.221 1.00 75.69 152 ARG A C 1
ATOM 1241 O O . ARG A 1 152 ? -5.055 -6.205 -14.448 1.00 75.69 152 ARG A O 1
ATOM 1248 N N . VAL A 1 153 ? -5.835 -7.926 -13.214 1.00 75.25 153 VAL A N 1
ATOM 1249 C CA . VAL A 1 153 ? -6.367 -7.079 -12.133 1.00 75.25 153 VAL A CA 1
ATOM 1250 C C . VAL A 1 153 ? -5.225 -6.264 -11.507 1.00 75.25 153 VAL A C 1
ATOM 1252 O O . VAL A 1 153 ? -4.094 -6.758 -11.470 1.00 75.25 153 VAL A O 1
ATOM 1255 N N . PRO A 1 154 ? -5.498 -5.048 -11.002 1.00 86.31 154 PRO A N 1
ATOM 1256 C CA . PRO A 1 154 ? -4.546 -4.345 -10.152 1.00 86.31 154 PRO A CA 1
ATOM 1257 C C . PRO A 1 154 ? -4.091 -5.207 -8.967 1.00 86.31 154 PRO A C 1
ATOM 1259 O O . PRO A 1 154 ? -4.740 -6.207 -8.631 1.00 86.31 154 PRO A O 1
ATOM 1262 N N . THR A 1 155 ? -2.997 -4.784 -8.335 1.00 89.12 155 THR A N 1
ATOM 1263 C CA . THR A 1 155 ? -2.532 -5.321 -7.051 1.00 89.12 155 THR A CA 1
ATOM 1264 C C . THR A 1 155 ? -3.629 -5.245 -5.987 1.00 89.12 155 THR A C 1
ATOM 1266 O O . THR A 1 155 ? -4.722 -4.726 -6.212 1.00 89.12 155 THR A O 1
ATOM 1269 N N . GLY A 1 156 ? -3.396 -5.851 -4.830 1.00 88.69 156 GLY A N 1
ATOM 1270 C CA . GLY A 1 156 ? -4.441 -6.064 -3.837 1.00 88.69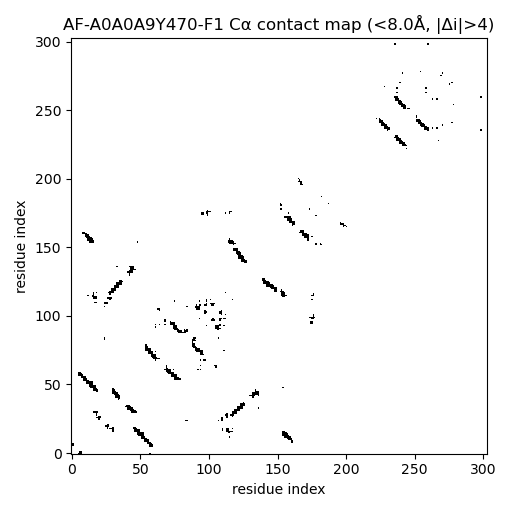 156 GLY A CA 1
ATOM 1271 C C . GLY A 1 156 ? -5.526 -7.012 -4.335 1.00 88.69 156 GLY A C 1
ATOM 1272 O O . GLY A 1 156 ? -6.734 -6.724 -4.352 1.00 88.69 156 GLY A O 1
ATOM 1273 N N . THR A 1 157 ? -5.069 -8.181 -4.784 1.00 83.56 157 THR A N 1
ATOM 1274 C CA . THR A 1 157 ? -5.903 -9.228 -5.383 1.00 83.56 157 THR A CA 1
ATOM 1275 C C . THR A 1 157 ? -6.854 -9.873 -4.383 1.00 83.56 157 THR A C 1
ATOM 1277 O O . THR A 1 157 ? -7.912 -10.371 -4.782 1.00 83.56 157 THR A O 1
ATOM 1280 N N . ILE A 1 158 ? -6.527 -9.856 -3.098 1.00 85.62 158 ILE A N 1
ATOM 1281 C CA . ILE A 1 158 ? -7.422 -10.243 -2.015 1.00 85.62 158 ILE A CA 1
ATOM 1282 C C . ILE A 1 158 ? -7.011 -9.409 -0.804 1.00 85.62 158 ILE A C 1
ATOM 1284 O O . ILE A 1 158 ? -5.886 -9.520 -0.341 1.00 85.62 158 ILE A O 1
ATOM 1288 N N . VAL A 1 159 ? -7.931 -8.600 -0.289 1.00 90.94 159 VAL A N 1
ATOM 1289 C CA . VAL A 1 159 ? -7.803 -7.972 1.034 1.00 90.94 159 VAL A CA 1
ATOM 1290 C C . VAL A 1 159 ? -8.781 -8.644 1.984 1.00 90.94 159 VAL A C 1
ATOM 1292 O O . VAL A 1 159 ? -9.986 -8.677 1.692 1.00 90.94 159 VAL A O 1
ATOM 1295 N N . SER A 1 160 ? -8.271 -9.164 3.098 1.00 92.31 160 SER A N 1
ATOM 1296 C CA . SER A 1 160 ? -9.027 -10.007 4.023 1.00 92.31 160 SER A CA 1
ATOM 1297 C C . SER A 1 160 ? -8.730 -9.694 5.485 1.00 92.31 160 SER A C 1
ATOM 1299 O O . SER A 1 160 ? -7.669 -9.191 5.843 1.00 92.31 160 SER A O 1
ATOM 1301 N N . THR A 1 161 ? -9.705 -10.005 6.334 1.00 95.12 161 THR A N 1
ATOM 1302 C CA . THR A 1 161 ? -9.625 -9.900 7.793 1.00 95.12 161 THR A CA 1
ATOM 1303 C C . THR A 1 161 ? -10.312 -11.103 8.444 1.00 95.12 161 THR A C 1
ATOM 1305 O O . THR A 1 161 ? -10.987 -11.883 7.771 1.00 95.12 161 THR A O 1
ATOM 1308 N N . LYS A 1 162 ? -10.169 -11.270 9.758 1.00 92.69 162 LYS A N 1
ATOM 1309 C CA . LYS A 1 162 ? -10.868 -12.320 10.512 1.00 92.69 162 LYS A CA 1
ATOM 1310 C C . LYS A 1 162 ? -12.368 -12.010 10.612 1.00 92.69 162 LYS A C 1
ATOM 1312 O O . LYS A 1 162 ? -12.762 -10.875 10.880 1.00 92.69 162 LYS A O 1
ATOM 1317 N N . THR A 1 163 ? -13.207 -13.032 10.464 1.00 85.31 163 THR A N 1
ATOM 1318 C CA . THR A 1 163 ? -14.659 -12.934 10.677 1.00 85.31 163 THR A CA 1
ATOM 1319 C C . THR A 1 163 ? -14.978 -12.641 12.147 1.00 85.31 163 THR A C 1
ATOM 1321 O O . THR A 1 163 ? -14.349 -13.165 13.071 1.00 85.31 163 THR A O 1
ATOM 1324 N N . VAL A 1 164 ? -15.973 -11.790 12.392 1.00 90.75 164 VAL A N 1
ATOM 1325 C CA . VAL A 1 164 ? -16.436 -11.503 13.756 1.00 90.75 164 VAL A CA 1
ATOM 1326 C C . VAL A 1 164 ? -17.056 -12.770 14.351 1.00 90.75 164 VAL A C 1
ATOM 1328 O O . VAL A 1 164 ? -17.877 -13.412 13.707 1.00 90.75 164 VAL A O 1
ATOM 1331 N N . GLY A 1 165 ? -16.640 -13.147 15.561 1.00 89.69 165 GLY A N 1
ATOM 1332 C CA . GLY A 1 165 ? -17.159 -14.332 16.255 1.00 89.69 165 GLY A CA 1
ATOM 1333 C C . GLY A 1 165 ? -16.682 -15.692 15.724 1.00 89.69 165 GLY A C 1
ATOM 1334 O O . GLY A 1 165 ? -17.103 -16.704 16.258 1.00 89.69 165 GLY A O 1
ATOM 1335 N N . ALA A 1 166 ? -15.806 -15.747 14.710 1.00 86.00 166 ALA A N 1
ATOM 1336 C CA . ALA A 1 166 ? -15.299 -17.011 14.155 1.00 86.00 166 ALA A CA 1
ATOM 1337 C C . ALA A 1 166 ? -13.859 -16.889 13.624 1.00 86.00 166 ALA A C 1
ATOM 1339 O O . ALA A 1 166 ? -13.363 -15.784 13.409 1.00 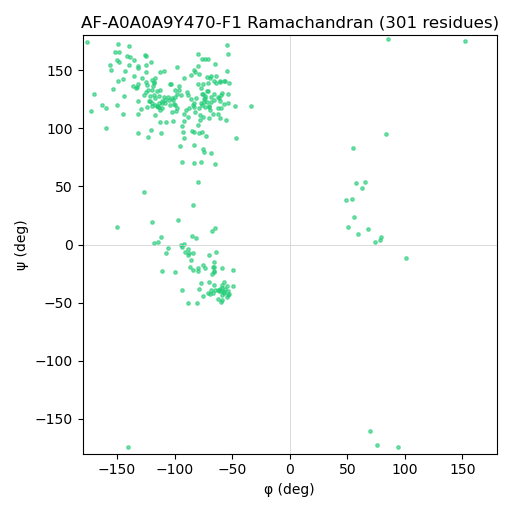86.00 166 ALA A O 1
ATOM 1340 N N . PHE A 1 167 ? -13.180 -18.010 13.366 1.00 84.38 167 PHE A N 1
ATOM 1341 C CA . PHE A 1 167 ? -11.835 -18.041 12.760 1.00 84.38 167 PHE A CA 1
ATOM 1342 C C . PHE A 1 167 ? -11.832 -17.993 11.218 1.00 84.38 167 PHE A C 1
ATOM 1344 O O . PHE A 1 167 ? -10.785 -18.126 10.593 1.00 84.38 167 PHE A O 1
ATOM 1351 N N . GLY A 1 168 ? -12.992 -17.784 10.586 1.00 73.12 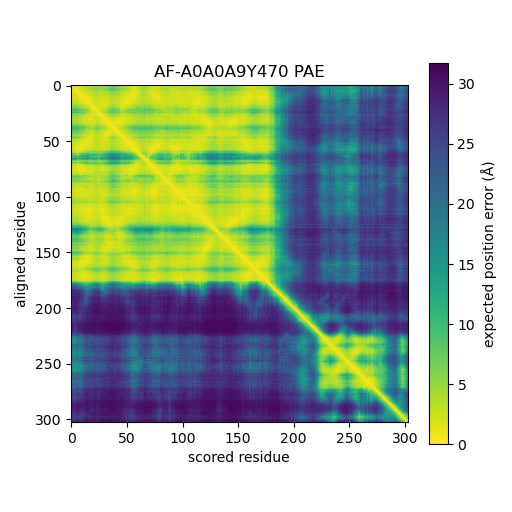168 GLY A N 1
ATOM 1352 C CA . GLY A 1 168 ? -13.111 -17.728 9.125 1.00 73.12 168 GLY A CA 1
ATOM 1353 C C . GLY A 1 168 ? -12.558 -16.444 8.493 1.00 73.12 168 GLY A C 1
ATOM 1354 O O . GLY A 1 168 ? -12.477 -15.396 9.138 1.00 73.12 168 GLY A O 1
ATOM 1355 N N . GLU A 1 169 ? -12.258 -16.503 7.195 1.00 85.94 169 GLU A N 1
ATOM 1356 C CA . GLU A 1 169 ? -11.883 -15.345 6.374 1.00 85.94 169 GLU A CA 1
ATOM 1357 C C . GLU A 1 169 ? -13.106 -14.464 6.071 1.00 85.94 169 GLU A C 1
ATOM 1359 O O . GLU A 1 169 ? -14.109 -14.931 5.532 1.00 85.94 169 GLU A O 1
ATOM 1364 N N . HIS A 1 170 ? -12.996 -13.167 6.349 1.00 88.00 170 HIS A N 1
ATOM 1365 C CA . HIS A 1 170 ? -13.898 -12.142 5.845 1.00 88.00 170 HIS A CA 1
ATOM 1366 C C . HIS A 1 170 ? -13.168 -11.319 4.781 1.00 88.00 170 HIS A C 1
ATOM 1368 O O . HIS A 1 170 ? -12.307 -10.490 5.085 1.00 88.00 170 HIS A O 1
ATOM 1374 N N . ARG A 1 171 ? -13.515 -11.553 3.512 1.00 86.38 171 ARG A N 1
ATOM 1375 C CA . ARG A 1 171 ? -12.945 -10.814 2.384 1.00 86.38 171 ARG A CA 1
ATOM 1376 C C . ARG A 1 171 ? -13.568 -9.425 2.291 1.00 86.38 171 ARG A C 1
ATOM 1378 O O . ARG A 1 171 ? -14.763 -9.288 2.050 1.00 86.38 171 ARG A O 1
ATOM 1385 N N . ILE A 1 172 ? -12.730 -8.401 2.398 1.00 94.31 172 ILE A N 1
ATOM 1386 C CA . ILE A 1 172 ? -13.124 -6.986 2.436 1.00 94.31 172 ILE A CA 1
ATOM 1387 C C . ILE A 1 172 ? -12.516 -6.172 1.288 1.00 94.31 172 ILE A C 1
ATOM 1389 O O . ILE A 1 172 ? -12.459 -4.950 1.340 1.00 94.31 172 ILE A O 1
ATOM 1393 N N . THR A 1 173 ? -12.076 -6.840 0.222 1.00 88.56 173 THR A N 1
ATOM 1394 C CA . THR A 1 173 ? -11.395 -6.217 -0.928 1.00 88.56 173 THR A CA 1
ATOM 1395 C C . THR A 1 173 ? -12.190 -5.067 -1.545 1.00 88.56 173 THR A C 1
ATOM 1397 O O . THR A 1 173 ? -11.625 -4.026 -1.856 1.00 88.56 173 THR A O 1
ATOM 1400 N N . ALA A 1 174 ? -13.513 -5.222 -1.643 1.00 88.81 174 ALA A N 1
ATOM 1401 C CA . ALA A 1 174 ? -14.403 -4.197 -2.185 1.00 88.81 174 ALA A CA 1
ATOM 1402 C C . ALA A 1 174 ? -14.475 -2.917 -1.330 1.00 88.81 174 ALA A C 1
ATOM 1404 O O . ALA A 1 174 ? -14.959 -1.902 -1.822 1.00 88.81 174 ALA A O 1
ATOM 1405 N N . LEU A 1 175 ? -14.007 -2.952 -0.074 1.00 93.12 175 LEU A N 1
ATOM 1406 C CA . LEU A 1 175 ? -13.894 -1.763 0.775 1.00 93.12 175 LEU A CA 1
ATOM 1407 C C . LEU A 1 175 ? -12.645 -0.936 0.454 1.00 93.12 175 LEU A C 1
ATOM 1409 O O . LEU A 1 175 ? -12.646 0.255 0.728 1.00 93.12 175 LEU A O 1
ATOM 1413 N N . TYR A 1 176 ? -11.611 -1.535 -0.141 1.00 93.62 176 TYR A N 1
ATOM 1414 C CA . TYR A 1 176 ? -10.355 -0.850 -0.469 1.00 93.62 176 TYR A CA 1
ATOM 1415 C C . TYR A 1 176 ? -10.327 -0.306 -1.883 1.00 93.62 176 TYR A C 1
ATOM 1417 O O . TYR A 1 176 ? -9.832 0.788 -2.100 1.00 93.62 176 TYR A O 1
ATOM 1425 N N . HIS A 1 177 ? -10.873 -1.039 -2.847 1.00 83.69 177 HIS A N 1
ATOM 1426 C CA . HIS A 1 177 ? -10.982 -0.555 -4.217 1.00 83.69 177 HIS A CA 1
ATOM 1427 C C . HIS A 1 177 ? -12.099 -1.264 -4.958 1.00 83.69 177 HIS A C 1
ATOM 1429 O O . HIS A 1 177 ? -12.475 -2.400 -4.646 1.00 83.69 177 HIS A O 1
ATOM 1435 N N . ASN A 1 178 ? -12.623 -0.583 -5.972 1.00 76.00 178 ASN A N 1
ATOM 1436 C CA . ASN A 1 178 ? -13.625 -1.157 -6.843 1.00 76.00 178 ASN A CA 1
ATOM 1437 C C . ASN A 1 178 ? -12.993 -1.666 -8.146 1.00 76.00 178 ASN A C 1
ATOM 1439 O O . ASN A 1 178 ? -12.510 -0.905 -8.985 1.00 76.00 178 ASN A O 1
ATOM 1443 N N . ARG A 1 179 ? -13.051 -2.984 -8.347 1.00 67.00 179 ARG A N 1
ATOM 1444 C CA . ARG A 1 179 ? -12.440 -3.663 -9.499 1.00 67.00 179 ARG A CA 1
ATOM 1445 C C . ARG A 1 179 ? -13.072 -3.325 -10.839 1.00 67.00 179 ARG A C 1
ATOM 1447 O O . ARG A 1 179 ? -12.439 -3.556 -11.867 1.00 67.00 179 ARG A O 1
ATOM 1454 N N . THR A 1 180 ? -14.299 -2.806 -10.858 1.00 57.81 180 THR A N 1
ATOM 1455 C CA . THR A 1 180 ? -14.966 -2.449 -12.118 1.00 57.81 180 THR A CA 1
ATOM 1456 C C . THR A 1 180 ? -14.274 -1.309 -12.856 1.00 57.81 180 THR A C 1
ATOM 1458 O O . THR A 1 180 ? -14.403 -1.249 -14.073 1.00 57.81 180 THR A O 1
ATOM 1461 N N . TYR A 1 181 ? -13.495 -0.456 -12.180 1.00 51.94 181 TYR A N 1
ATOM 1462 C CA . TYR A 1 181 ? -12.763 0.636 -12.835 1.00 51.94 181 TYR A CA 1
ATOM 1463 C C . TYR A 1 181 ? -11.658 0.159 -13.789 1.00 51.94 181 TYR A C 1
ATOM 1465 O O . TYR A 1 181 ? -11.290 0.888 -14.707 1.00 51.94 181 TYR A O 1
ATOM 1473 N N . TYR A 1 182 ? -11.138 -1.057 -13.599 1.00 53.56 182 TYR A N 1
ATOM 1474 C CA . TYR A 1 182 ? -9.897 -1.503 -14.241 1.00 53.56 182 TYR A CA 1
ATOM 1475 C C . TYR A 1 182 ? -10.074 -2.652 -15.240 1.00 53.56 182 TYR A C 1
ATOM 1477 O O . TYR A 1 182 ? -9.093 -3.109 -15.824 1.00 53.56 182 TYR A O 1
ATOM 1485 N N . MET A 1 183 ? -11.311 -3.108 -15.464 1.00 48.44 183 MET A N 1
ATOM 1486 C CA . MET A 1 183 ? -11.621 -4.196 -16.391 1.00 48.44 183 MET A CA 1
ATOM 1487 C C . MET A 1 183 ? -12.411 -3.687 -17.601 1.00 48.44 183 MET A C 1
ATOM 1489 O O . MET A 1 183 ? -13.564 -3.283 -17.446 1.00 48.44 183 MET A O 1
ATOM 1493 N N . PRO A 1 184 ? -11.860 -3.758 -18.828 1.00 42.88 184 PRO A N 1
ATOM 1494 C CA . PRO A 1 184 ? -12.672 -3.671 -20.035 1.00 42.88 184 PRO A CA 1
ATOM 1495 C C . PRO A 1 184 ? -13.737 -4.776 -20.006 1.00 42.88 184 PRO A C 1
ATOM 1497 O O . PRO A 1 184 ? -13.440 -5.908 -19.625 1.00 42.88 184 PRO A O 1
ATOM 1500 N N . SER A 1 185 ? -14.962 -4.485 -20.456 1.00 41.44 185 SER A N 1
ATOM 1501 C CA . SER A 1 185 ? -16.104 -5.426 -20.467 1.00 41.44 185 SER A CA 1
ATOM 1502 C C . SER A 1 185 ? -15.802 -6.810 -21.072 1.00 41.44 185 SER A C 1
ATOM 1504 O O . SER A 1 185 ? -16.528 -7.761 -20.795 1.00 41.44 185 SER A O 1
ATOM 1506 N N . ALA A 1 186 ? -14.764 -6.931 -21.902 1.00 36.84 186 ALA A N 1
ATOM 1507 C CA . ALA A 1 186 ? -14.355 -8.167 -22.563 1.00 36.84 186 ALA A CA 1
ATOM 1508 C C . ALA A 1 186 ? -13.452 -9.084 -21.708 1.00 36.84 186 ALA A C 1
ATOM 1510 O O . ALA A 1 186 ? -13.153 -10.195 -22.135 1.00 36.84 186 ALA A O 1
ATOM 1511 N N . TYR A 1 187 ? -13.005 -8.638 -20.528 1.00 38.19 187 TYR A N 1
ATOM 1512 C CA . TYR A 1 187 ? -12.013 -9.336 -19.702 1.00 38.19 187 TYR A CA 1
ATOM 1513 C C . TYR A 1 187 ? -12.510 -9.548 -18.265 1.00 38.19 187 TYR A C 1
ATOM 1515 O O . TYR A 1 187 ? -11.790 -9.311 -17.303 1.00 38.19 187 TYR A O 1
ATOM 1523 N N . GLN A 1 188 ? -13.762 -9.982 -18.091 1.00 34.50 188 GLN A N 1
ATOM 1524 C CA . GLN A 1 188 ? -14.201 -10.516 -16.800 1.00 34.50 188 GLN A CA 1
ATOM 1525 C C . GLN A 1 188 ? -13.674 -11.952 -16.651 1.00 34.50 188 GLN A C 1
ATOM 1527 O O . GLN A 1 188 ? -14.129 -12.834 -17.382 1.00 34.50 188 GLN A O 1
ATOM 1532 N N . PRO A 1 189 ? -12.726 -12.237 -15.737 1.00 30.27 189 PRO A N 1
ATOM 1533 C CA . PRO A 1 189 ? -12.286 -13.604 -15.514 1.00 30.27 189 PRO A CA 1
ATOM 1534 C C . PRO A 1 189 ? -13.441 -14.373 -14.870 1.00 30.27 189 PRO A C 1
ATOM 1536 O O . PRO A 1 189 ? -13.955 -13.981 -13.826 1.00 30.27 189 PRO A O 1
ATOM 1539 N N . THR A 1 190 ? -13.819 -15.506 -15.449 1.00 26.64 190 THR A N 1
ATOM 1540 C CA . THR A 1 190 ? -14.856 -16.425 -14.945 1.00 26.64 190 THR A CA 1
ATOM 1541 C C . THR A 1 190 ? -14.484 -17.142 -13.634 1.00 26.64 190 THR A C 1
ATOM 1543 O O . THR A 1 190 ? -15.180 -18.060 -13.205 1.00 26.64 190 THR A O 1
ATOM 1546 N N . TYR A 1 191 ? -13.415 -16.732 -12.946 1.00 25.92 191 TYR A N 1
ATOM 1547 C CA . TYR A 1 191 ? -12.925 -17.375 -11.726 1.00 25.92 191 TYR A CA 1
ATOM 1548 C C . TYR A 1 191 ? -13.484 -16.726 -10.450 1.00 25.92 191 TYR A C 1
ATOM 1550 O O . TYR A 1 191 ? -12.763 -16.118 -9.663 1.00 25.92 191 TYR A O 1
ATOM 1558 N N . TYR A 1 192 ? -14.775 -16.940 -10.192 1.00 26.08 192 TYR A N 1
ATOM 1559 C CA . TYR A 1 192 ? -15.312 -16.917 -8.828 1.00 26.08 192 TYR A CA 1
ATOM 1560 C C . TYR A 1 192 ? -15.350 -18.356 -8.306 1.00 26.08 192 TYR A C 1
ATOM 1562 O O . TYR A 1 192 ? -16.354 -19.057 -8.423 1.00 26.08 192 TYR A O 1
ATOM 1570 N N . ARG A 1 193 ? -14.232 -18.843 -7.754 1.00 25.09 193 ARG A N 1
ATOM 1571 C CA . ARG A 1 193 ? -14.241 -20.107 -7.005 1.00 25.09 193 ARG A CA 1
ATOM 1572 C C . ARG A 1 193 ? -14.793 -19.805 -5.611 1.00 25.09 193 ARG A C 1
ATOM 1574 O O . ARG A 1 193 ? -14.108 -19.210 -4.787 1.00 25.09 193 ARG A O 1
ATOM 1581 N N . ASN A 1 194 ? -16.055 -20.161 -5.390 1.00 21.14 194 ASN A N 1
ATOM 1582 C CA . ASN A 1 194 ? -16.719 -20.071 -4.092 1.00 21.14 194 ASN A CA 1
ATOM 1583 C C . ASN A 1 194 ? -15.980 -20.955 -3.076 1.00 21.14 194 ASN A C 1
ATOM 1585 O O . ASN A 1 194 ? -16.063 -22.181 -3.159 1.00 21.14 194 ASN A O 1
ATOM 1589 N N . TYR A 1 195 ? -15.274 -20.357 -2.118 1.00 25.66 195 TYR A N 1
ATOM 1590 C CA . TYR A 1 195 ? -14.770 -21.081 -0.953 1.00 25.66 195 TYR A CA 1
ATOM 1591 C C . TYR A 1 195 ? -15.856 -21.059 0.127 1.00 25.66 195 TYR A C 1
ATOM 1593 O O . TYR A 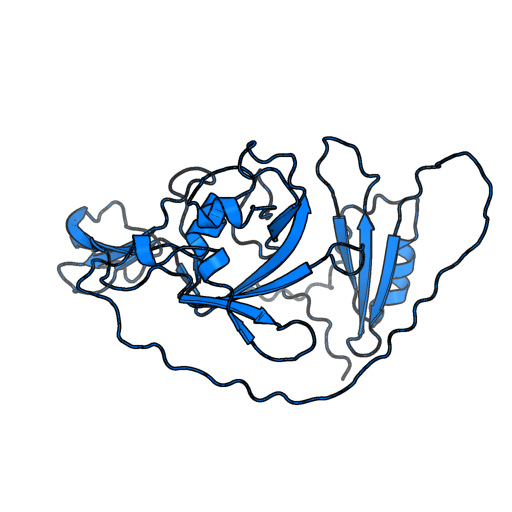1 195 ? -16.175 -20.013 0.683 1.00 25.66 195 TYR A O 1
ATOM 1601 N N . ARG A 1 196 ? -16.470 -22.221 0.379 1.00 21.20 196 ARG A N 1
ATOM 1602 C CA . ARG A 1 196 ? -17.295 -22.453 1.572 1.00 21.20 196 ARG A CA 1
ATOM 1603 C C . ARG A 1 196 ? -16.352 -22.593 2.768 1.00 21.20 196 ARG A C 1
ATOM 1605 O O . ARG A 1 196 ? -15.526 -23.501 2.781 1.00 21.20 196 ARG A O 1
ATOM 1612 N N . THR A 1 197 ? -16.469 -21.705 3.747 1.00 25.58 197 THR A N 1
ATOM 1613 C CA . THR A 1 197 ? -15.783 -21.797 5.038 1.00 25.58 197 THR A CA 1
ATOM 1614 C C . THR A 1 197 ? -16.455 -22.856 5.916 1.00 25.58 197 THR A C 1
ATOM 1616 O O . THR A 1 197 ? -17.672 -22.846 6.089 1.00 25.58 197 THR A O 1
ATOM 1619 N N . TYR A 1 198 ? -15.661 -23.774 6.472 1.00 21.69 198 TYR A N 1
ATOM 1620 C CA . TYR A 1 198 ? -16.063 -24.626 7.592 1.00 21.69 198 TYR A CA 1
ATOM 1621 C C . TYR A 1 198 ? -15.589 -23.953 8.885 1.00 21.69 198 TYR A C 1
ATOM 1623 O O . TYR A 1 198 ? -14.430 -23.553 8.979 1.00 21.69 198 TYR A O 1
ATOM 1631 N N . ALA A 1 199 ? -16.494 -23.782 9.848 1.00 22.89 199 ALA A N 1
ATOM 1632 C CA . ALA A 1 199 ? -16.168 -23.295 11.183 1.00 22.89 199 ALA A CA 1
ATOM 1633 C C . ALA A 1 199 ? -15.533 -24.429 12.004 1.00 22.89 199 ALA A C 1
ATOM 1635 O O . ALA A 1 199 ? -16.045 -25.548 12.001 1.00 22.89 199 ALA A O 1
ATOM 1636 N N . MET A 1 200 ? -14.441 -24.130 12.704 1.00 21.53 200 MET A N 1
ATOM 1637 C CA . MET A 1 200 ? -13.936 -24.943 13.808 1.00 21.53 200 MET A CA 1
ATOM 1638 C C . MET A 1 200 ? -13.892 -24.059 15.056 1.00 21.53 200 MET A C 1
ATOM 1640 O O . MET A 1 200 ? -13.308 -22.974 15.026 1.00 21.53 200 MET A O 1
ATOM 1644 N N . ASP A 1 201 ? -14.589 -24.524 16.092 1.00 25.84 201 ASP A N 1
ATOM 1645 C CA . ASP A 1 201 ? -14.564 -24.021 17.466 1.00 25.84 201 ASP A CA 1
ATOM 1646 C C . ASP A 1 201 ? -13.221 -24.336 18.125 1.00 25.84 201 ASP A C 1
ATOM 1648 O O . ASP A 1 201 ? -12.711 -25.444 17.956 1.00 25.84 201 ASP A O 1
ATOM 1652 N N . SER A 1 202 ? -12.731 -23.415 18.954 1.00 28.62 202 SER A N 1
ATOM 1653 C CA . SER A 1 202 ? -12.188 -23.770 20.271 1.00 28.62 202 SER A CA 1
ATOM 1654 C C . SER A 1 202 ? -11.928 -22.521 21.112 1.00 28.62 202 SER A C 1
ATOM 1656 O O . SER A 1 202 ? -11.276 -21.576 20.658 1.00 28.62 202 SER A O 1
ATOM 1658 N N . ASP A 1 203 ? -12.455 -22.576 22.331 1.00 30.70 203 ASP A N 1
ATOM 1659 C CA . ASP A 1 203 ? -12.201 -21.705 23.474 1.00 30.70 203 ASP A CA 1
ATOM 1660 C C . ASP A 1 203 ? -10.706 -21.573 23.792 1.00 30.70 203 ASP A C 1
ATOM 1662 O O . ASP A 1 203 ? -9.997 -22.576 23.802 1.00 30.70 203 ASP A O 1
ATOM 1666 N N . ASP A 1 204 ? -10.257 -20.359 24.126 1.00 26.83 204 ASP A N 1
ATOM 1667 C CA . ASP A 1 204 ? -9.215 -20.181 25.143 1.00 26.83 204 ASP A CA 1
ATOM 1668 C C . ASP A 1 204 ? -9.246 -18.746 25.693 1.00 26.83 204 ASP A C 1
ATOM 1670 O O . ASP A 1 204 ? -9.080 -17.762 24.962 1.00 26.83 204 ASP A O 1
ATOM 1674 N N . THR A 1 205 ? -9.518 -18.619 26.988 1.00 33.09 205 THR A N 1
ATOM 1675 C CA . THR A 1 205 ? -9.550 -17.356 27.729 1.00 33.09 205 THR A CA 1
ATOM 1676 C C . THR A 1 205 ? -8.735 -17.526 28.997 1.00 33.09 205 THR A C 1
ATOM 1678 O O . THR A 1 205 ? -9.200 -18.214 29.900 1.00 33.09 205 THR A O 1
ATOM 1681 N N . ASP A 1 206 ? -7.593 -16.846 29.113 1.00 26.19 206 ASP A N 1
ATOM 1682 C CA . ASP A 1 206 ? -7.185 -16.305 30.412 1.00 26.19 206 ASP A CA 1
ATOM 1683 C C . ASP A 1 206 ? -6.103 -15.221 30.284 1.00 26.19 206 ASP A C 1
ATOM 1685 O O . ASP A 1 206 ? -5.007 -15.448 29.777 1.00 26.19 206 ASP A O 1
ATOM 1689 N N . ALA A 1 207 ? -6.411 -14.017 30.765 1.00 30.36 207 ALA A N 1
ATOM 1690 C CA . ALA A 1 207 ? -5.437 -12.965 31.038 1.00 30.36 207 ALA A CA 1
ATOM 1691 C C . ALA A 1 207 ? -5.915 -12.199 32.277 1.00 30.36 207 ALA A C 1
ATOM 1693 O O . ALA A 1 207 ? -6.946 -11.527 32.247 1.00 30.36 207 ALA A O 1
ATOM 1694 N N . THR A 1 208 ? -5.181 -12.316 33.381 1.00 27.16 208 THR A N 1
ATOM 1695 C CA . THR A 1 208 ? -5.480 -11.613 34.634 1.00 27.16 208 THR A CA 1
ATOM 1696 C C . THR A 1 208 ? -4.959 -10.179 34.575 1.00 27.16 208 THR A C 1
ATOM 1698 O O . THR A 1 208 ? -3.771 -9.968 34.326 1.00 27.16 208 THR A O 1
ATOM 1701 N N . VAL A 1 209 ? -5.835 -9.206 34.828 1.00 32.69 209 VAL A N 1
ATOM 1702 C CA . VAL A 1 209 ? -5.512 -7.774 34.921 1.00 32.69 209 VAL A CA 1
ATOM 1703 C C . VAL A 1 209 ? -5.432 -7.387 36.399 1.00 32.69 209 VAL A C 1
ATOM 1705 O O . VAL A 1 209 ? -6.399 -7.589 37.129 1.00 32.69 209 VAL A O 1
ATOM 1708 N N . GLU A 1 210 ? -4.313 -6.809 36.837 1.00 28.19 210 GLU A N 1
ATOM 1709 C CA . GLU A 1 210 ? -4.227 -6.108 38.124 1.00 28.19 210 GLU A CA 1
ATOM 1710 C C . GLU A 1 210 ? -4.385 -4.602 37.874 1.00 28.19 210 GLU A C 1
ATOM 1712 O O . GLU A 1 210 ? -3.584 -3.997 37.161 1.00 28.19 210 GLU A O 1
ATOM 1717 N N . VAL A 1 211 ? -5.445 -4.008 38.430 1.00 31.91 211 VAL A N 1
ATOM 1718 C CA . VAL A 1 211 ? -5.688 -2.557 38.441 1.00 31.91 211 VAL A CA 1
ATOM 1719 C C . VAL A 1 211 ? -5.523 -2.079 39.880 1.00 31.91 211 VAL A C 1
ATOM 1721 O O . VAL A 1 211 ? -6.213 -2.573 40.771 1.00 31.91 211 VAL A O 1
ATOM 1724 N N . ASP A 1 212 ? -4.614 -1.135 40.113 1.00 28.80 212 ASP A N 1
ATOM 1725 C CA . ASP A 1 212 ? -4.456 -0.478 41.412 1.00 28.80 212 ASP A CA 1
ATOM 1726 C C . ASP A 1 212 ? -5.456 0.686 41.511 1.00 28.80 212 ASP A C 1
ATOM 1728 O O . ASP A 1 212 ? -5.246 1.763 40.952 1.00 28.80 212 ASP A O 1
ATOM 1732 N N . GLU A 1 213 ? -6.595 0.449 42.166 1.00 29.98 213 GLU A N 1
ATOM 1733 C CA . GLU A 1 213 ? -7.577 1.490 42.477 1.00 29.98 213 GLU A CA 1
ATOM 1734 C C . GLU A 1 213 ? -7.289 2.094 43.857 1.00 29.98 213 GLU A C 1
ATO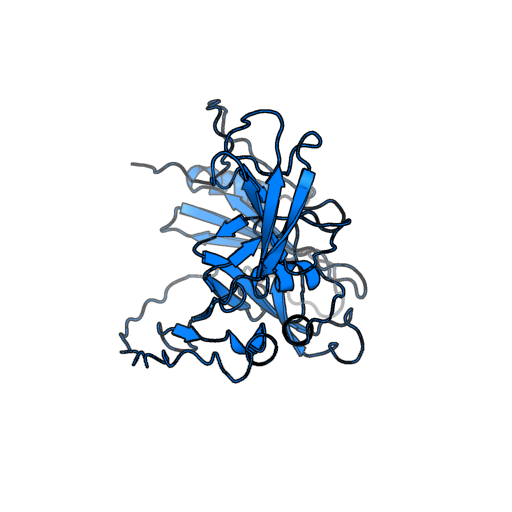M 1736 O O . GLU A 1 213 ? -7.827 1.650 44.875 1.00 29.98 213 GLU A O 1
ATOM 1741 N N . THR A 1 214 ? -6.506 3.173 43.907 1.00 26.77 214 THR A N 1
ATOM 1742 C CA . THR A 1 214 ? -6.464 4.040 45.091 1.00 26.77 214 THR A CA 1
ATOM 1743 C C . THR A 1 214 ? -6.827 5.494 44.766 1.00 26.77 214 THR A C 1
ATOM 1745 O O . THR A 1 214 ? -6.197 6.177 43.968 1.00 26.77 214 THR A O 1
ATOM 1748 N N . SER A 1 215 ? -7.856 5.967 45.482 1.00 27.92 215 SER A N 1
ATOM 1749 C CA . SER A 1 215 ? -8.390 7.337 45.607 1.00 27.92 215 SER A CA 1
ATOM 1750 C C . SER A 1 215 ? -9.382 7.845 44.540 1.00 27.92 215 SER A C 1
ATOM 1752 O O . SER A 1 215 ? -9.043 8.439 43.524 1.00 27.92 215 SER A O 1
ATOM 1754 N N . LYS A 1 216 ? -10.679 7.708 44.858 1.00 31.58 216 LYS A N 1
ATOM 1755 C CA . LYS A 1 216 ? -11.745 8.567 44.320 1.00 31.58 216 LYS A CA 1
ATOM 1756 C C . LYS A 1 216 ? -11.801 9.861 45.138 1.00 31.58 216 LYS A C 1
ATOM 1758 O O . LYS A 1 216 ? -12.210 9.822 46.297 1.00 31.58 216 LYS A O 1
ATOM 1763 N N . SER A 1 217 ? -11.488 11.001 44.525 1.00 25.81 217 SER A N 1
ATOM 1764 C CA . SER A 1 217 ? -11.996 12.305 44.966 1.00 25.81 217 SER A CA 1
ATOM 1765 C C . SER A 1 217 ? -12.498 13.114 43.774 1.00 25.81 217 SER A C 1
ATOM 1767 O O . SER A 1 217 ? -11.855 13.166 42.731 1.00 25.81 217 SER A O 1
ATOM 1769 N N . GLN A 1 218 ? -13.676 13.708 43.950 1.00 32.72 218 GLN A N 1
ATOM 1770 C CA . GLN A 1 218 ? -14.352 14.576 42.991 1.00 32.72 218 GLN A CA 1
ATOM 1771 C C . GLN A 1 218 ? -13.549 15.861 42.733 1.00 32.72 218 GLN A C 1
ATOM 1773 O O . GLN A 1 218 ? -12.948 16.400 43.657 1.00 32.72 218 GLN A O 1
ATOM 1778 N N . ASP A 1 219 ? -13.608 16.331 41.484 1.00 32.28 219 ASP A N 1
ATOM 1779 C CA . ASP A 1 219 ? -13.127 17.625 40.984 1.00 32.28 219 ASP A CA 1
ATOM 1780 C C . ASP A 1 219 ? -11.654 17.968 41.251 1.00 32.28 219 ASP A C 1
ATOM 1782 O O . ASP A 1 219 ? -11.337 18.704 42.175 1.00 32.28 219 ASP A O 1
ATOM 1786 N N . ILE A 1 220 ? -10.778 17.458 40.376 1.00 24.88 220 ILE A N 1
ATOM 1787 C CA . ILE A 1 220 ? -9.654 18.119 39.676 1.00 24.88 220 ILE A CA 1
ATOM 1788 C C . ILE A 1 220 ? -9.153 17.052 38.682 1.00 24.88 220 ILE A C 1
ATOM 1790 O O . ILE A 1 220 ? -8.677 16.001 39.102 1.00 24.88 220 ILE A O 1
ATOM 1794 N N . THR A 1 221 ? -9.257 17.266 37.365 1.00 28.22 221 THR A N 1
ATOM 1795 C CA . THR A 1 221 ? -8.593 16.384 36.386 1.00 28.22 221 THR A CA 1
ATOM 1796 C C . THR A 1 221 ? -7.101 16.705 36.393 1.00 28.22 221 THR A C 1
ATOM 1798 O O . THR A 1 221 ? -6.627 17.524 35.607 1.00 28.22 221 THR A O 1
ATOM 1801 N N . THR A 1 222 ? -6.360 16.138 37.341 1.00 26.12 222 THR A N 1
ATOM 1802 C CA . THR A 1 222 ? -4.898 16.143 37.287 1.00 26.12 222 THR A CA 1
ATOM 1803 C C . THR A 1 222 ? -4.459 15.220 36.155 1.00 26.12 222 THR A C 1
ATOM 1805 O O . THR A 1 222 ? -4.767 14.029 36.196 1.00 26.12 222 THR A O 1
ATOM 1808 N N . ASP A 1 223 ? -3.765 15.790 35.164 1.00 31.53 223 ASP A N 1
ATOM 1809 C CA . ASP A 1 223 ? -3.043 15.110 34.079 1.00 31.53 223 ASP A CA 1
ATOM 1810 C C . ASP A 1 223 ? -2.181 13.968 34.637 1.00 31.53 223 ASP A C 1
ATOM 1812 O O . ASP A 1 223 ? -1.030 14.157 35.034 1.00 31.53 223 ASP A O 1
ATOM 1816 N N . THR A 1 224 ? -2.744 12.768 34.694 1.00 35.78 224 THR A N 1
ATOM 1817 C CA . THR A 1 224 ? -2.008 11.558 35.044 1.00 35.78 224 THR A CA 1
ATOM 1818 C C . THR A 1 224 ? -1.771 10.806 33.746 1.00 35.78 224 THR A C 1
ATOM 1820 O O . THR A 1 224 ? -2.703 10.508 33.006 1.00 35.78 224 THR A O 1
ATOM 1823 N N . HIS A 1 225 ? -0.495 10.595 33.419 1.00 44.66 225 HIS A N 1
ATOM 1824 C CA . HIS A 1 225 ? -0.096 9.812 32.258 1.00 44.66 225 HIS A CA 1
ATOM 1825 C C . HIS A 1 225 ? -0.616 8.388 32.468 1.00 44.66 225 HIS A C 1
ATOM 1827 O O . HIS A 1 225 ? -0.164 7.698 33.382 1.00 44.66 225 HIS A O 1
ATOM 1833 N N . GLU A 1 226 ? -1.583 7.956 31.660 1.00 47.00 226 GLU A N 1
ATOM 1834 C CA . GLU A 1 226 ? -2.065 6.581 31.721 1.00 47.00 226 GLU A CA 1
ATOM 1835 C C . GLU A 1 226 ? -1.023 5.675 31.058 1.00 47.00 226 GLU A C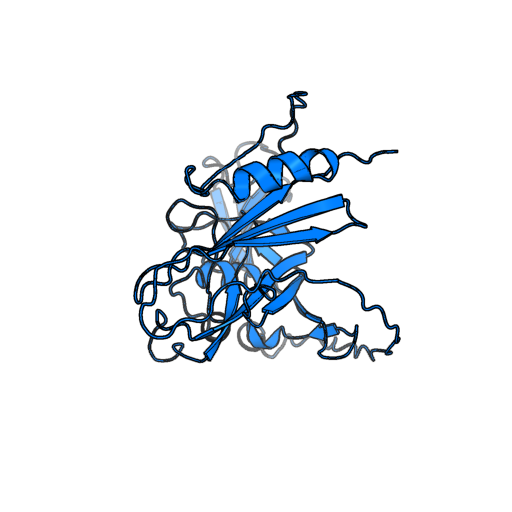 1
ATOM 1837 O O . GLU A 1 226 ? -0.789 5.718 29.846 1.00 47.00 226 GLU A O 1
ATOM 1842 N N . ILE A 1 227 ? -0.359 4.874 31.889 1.00 50.69 227 ILE A N 1
ATOM 1843 C CA . ILE A 1 227 ? 0.596 3.858 31.461 1.00 50.69 227 ILE A CA 1
ATOM 1844 C C . ILE A 1 227 ? -0.027 2.501 31.751 1.00 50.69 227 ILE A C 1
ATOM 1846 O O . ILE A 1 227 ? -0.260 2.144 32.906 1.00 50.69 227 ILE A O 1
ATOM 1850 N N . ALA A 1 228 ? -0.265 1.727 30.700 1.00 52.66 228 ALA A N 1
ATOM 1851 C CA . ALA A 1 228 ? -0.726 0.356 30.822 1.00 52.66 228 ALA A CA 1
ATOM 1852 C C . ALA A 1 228 ? 0.447 -0.603 30.595 1.00 52.66 228 ALA A C 1
ATOM 1854 O O . ALA A 1 228 ? 1.119 -0.521 29.567 1.00 52.66 228 ALA A O 1
ATOM 1855 N N . ILE A 1 229 ? 0.692 -1.512 31.541 1.00 54.75 229 ILE A N 1
ATOM 1856 C CA . ILE A 1 229 ? 1.770 -2.508 31.471 1.00 54.75 229 ILE A CA 1
ATOM 1857 C C . ILE A 1 229 ? 1.155 -3.908 31.408 1.00 54.75 229 ILE A C 1
ATOM 1859 O O . ILE A 1 229 ? 0.268 -4.243 32.188 1.00 54.75 229 ILE A O 1
ATOM 1863 N N . TYR A 1 230 ? 1.634 -4.719 30.469 1.00 59.34 230 TYR A N 1
ATOM 1864 C CA . TYR A 1 230 ? 1.180 -6.079 30.196 1.00 59.34 230 TYR A CA 1
ATOM 1865 C C . TYR A 1 230 ? 2.353 -7.046 30.303 1.00 59.34 230 TYR A C 1
ATOM 1867 O O . TYR A 1 230 ? 3.394 -6.815 29.690 1.00 59.34 230 TYR A O 1
ATOM 1875 N N . HIS A 1 231 ? 2.157 -8.159 31.008 1.00 60.91 231 HIS A N 1
ATOM 1876 C CA . HIS A 1 231 ? 3.126 -9.251 31.086 1.00 60.91 231 HIS A CA 1
ATOM 1877 C C . HIS A 1 231 ? 2.525 -10.519 30.478 1.00 60.91 231 HIS A C 1
ATOM 1879 O O . HIS A 1 231 ? 1.601 -11.111 31.039 1.00 60.91 231 HIS A O 1
ATOM 1885 N N . TYR A 1 232 ? 3.058 -10.954 29.339 1.00 61.59 232 TYR A N 1
ATOM 1886 C CA . TYR A 1 232 ? 2.636 -12.176 28.661 1.00 61.59 232 TYR A CA 1
ATOM 1887 C C . TYR A 1 232 ? 3.525 -13.336 29.119 1.00 61.59 232 TYR A C 1
ATOM 1889 O O . TYR A 1 232 ? 4.640 -13.518 28.633 1.00 61.59 232 TYR A O 1
ATOM 1897 N N . LYS A 1 233 ? 3.040 -14.112 30.096 1.00 57.47 233 LYS A N 1
ATOM 1898 C CA . LYS A 1 233 ? 3.822 -15.175 30.757 1.00 57.47 233 LYS A CA 1
ATOM 1899 C C . LYS A 1 233 ? 4.332 -16.247 29.787 1.00 57.47 233 LYS A C 1
ATOM 1901 O O . LYS A 1 233 ? 5.467 -16.693 29.951 1.00 57.47 233 LYS A O 1
ATOM 1906 N N . ASP A 1 234 ? 3.527 -16.605 28.789 1.00 52.34 234 ASP A N 1
ATOM 1907 C CA . ASP A 1 234 ? 3.824 -17.704 27.860 1.00 52.34 234 ASP A CA 1
ATOM 1908 C C . ASP A 1 234 ? 4.832 -17.314 26.778 1.00 52.34 234 ASP A C 1
ATOM 1910 O O . ASP A 1 234 ? 5.709 -18.102 26.443 1.00 52.34 234 ASP A O 1
ATOM 1914 N N . SER A 1 235 ? 4.748 -16.084 26.260 1.00 58.94 235 SER A N 1
ATOM 1915 C CA . SER A 1 235 ? 5.715 -15.569 25.282 1.00 58.94 235 SER A CA 1
ATOM 1916 C C . SER A 1 235 ? 6.958 -14.962 25.932 1.00 58.94 235 SER A C 1
ATOM 1918 O O . SER A 1 235 ? 7.932 -14.673 25.245 1.00 58.94 235 SER A O 1
ATOM 1920 N N . GLY A 1 236 ? 6.921 -14.715 27.244 1.00 61.00 236 GLY A N 1
ATOM 1921 C CA . GLY A 1 236 ? 7.986 -14.018 27.954 1.00 61.00 236 GLY A CA 1
ATOM 1922 C C . GLY A 1 236 ? 8.110 -12.539 27.577 1.00 61.00 236 GLY A C 1
ATOM 1923 O O . GLY A 1 236 ? 9.112 -11.922 27.907 1.00 61.00 236 GLY A O 1
ATOM 1924 N N . VAL A 1 237 ? 7.129 -11.947 26.895 1.00 61.66 237 VAL A N 1
ATOM 1925 C CA . VAL A 1 237 ? 7.184 -10.537 26.491 1.00 61.66 237 VAL A CA 1
ATOM 1926 C C . VAL A 1 237 ? 6.445 -9.672 27.507 1.00 61.66 237 VAL A C 1
ATOM 1928 O O . VAL A 1 237 ? 5.306 -9.949 27.878 1.00 61.66 237 VAL A O 1
ATOM 1931 N N . SER A 1 238 ? 7.078 -8.582 27.916 1.00 64.25 238 SER A N 1
ATOM 1932 C CA . SER A 1 238 ? 6.450 -7.474 28.628 1.00 64.25 238 SER A CA 1
ATOM 1933 C C . SER A 1 238 ? 6.235 -6.313 27.662 1.00 64.25 238 SER A C 1
ATOM 1935 O O . SER A 1 238 ? 7.092 -6.027 26.829 1.00 64.25 238 SER A O 1
ATOM 1937 N N . MET A 1 239 ? 5.084 -5.654 27.740 1.00 66.81 239 MET A N 1
ATOM 1938 C CA . MET A 1 239 ? 4.713 -4.536 26.873 1.00 66.81 239 MET A CA 1
ATOM 1939 C C . MET A 1 239 ? 4.186 -3.386 27.721 1.00 66.81 239 MET A C 1
ATOM 1941 O O . MET A 1 239 ? 3.384 -3.613 28.622 1.00 66.81 239 MET A O 1
ATOM 1945 N N . SER A 1 240 ? 4.571 -2.154 27.407 1.00 62.97 240 SER A N 1
ATOM 1946 C CA . SER A 1 240 ? 3.948 -0.958 27.967 1.00 62.97 240 SER A CA 1
ATOM 1947 C C . SER A 1 240 ? 3.352 -0.119 26.857 1.00 62.97 240 SER A C 1
ATOM 1949 O O . SER A 1 240 ? 3.912 -0.024 25.767 1.00 62.97 240 SER A O 1
ATOM 1951 N N . ILE A 1 241 ? 2.193 0.461 27.130 1.00 57.31 241 ILE A N 1
ATOM 1952 C CA . ILE A 1 241 ? 1.548 1.437 26.267 1.00 57.31 241 ILE A CA 1
ATOM 1953 C C . ILE A 1 241 ? 1.421 2.713 27.083 1.00 57.31 241 ILE A C 1
ATOM 1955 O O . ILE A 1 241 ? 0.759 2.721 28.121 1.00 57.31 241 ILE A O 1
ATOM 1959 N N . THR A 1 242 ? 2.052 3.773 26.600 1.00 59.22 242 THR A N 1
ATOM 1960 C CA . THR A 1 242 ? 1.963 5.113 27.169 1.00 59.22 242 THR A CA 1
ATOM 1961 C C . THR A 1 242 ? 1.254 6.000 26.163 1.00 59.22 242 THR A C 1
ATOM 1963 O O . THR A 1 242 ? 1.640 6.056 24.995 1.00 59.22 242 THR A O 1
ATOM 1966 N N . MET A 1 243 ? 0.213 6.690 26.609 1.00 56.56 243 MET A N 1
ATOM 1967 C CA . MET A 1 243 ? -0.495 7.678 25.805 1.00 56.56 243 MET A CA 1
ATOM 1968 C C . MET A 1 243 ? -0.332 9.039 26.476 1.00 56.56 243 MET A C 1
ATOM 1970 O O . MET A 1 243 ? -0.598 9.175 27.670 1.00 56.56 243 MET A O 1
ATOM 1974 N N . GLU A 1 244 ? 0.148 10.033 25.730 1.00 55.62 244 GLU A N 1
ATOM 1975 C CA . GLU A 1 244 ? 0.223 11.402 26.250 1.00 55.62 244 GLU A CA 1
ATOM 1976 C C . GLU A 1 244 ? -1.185 12.013 26.374 1.00 55.62 244 GLU A C 1
ATOM 1978 O O . GLU A 1 244 ? -2.141 11.551 25.740 1.00 55.62 244 GLU A O 1
ATOM 1983 N N . SER A 1 245 ? -1.327 13.057 27.201 1.00 45.94 245 SER A N 1
ATOM 1984 C CA . SER A 1 245 ? -2.600 13.766 27.371 1.00 45.94 245 SER A CA 1
ATOM 1985 C C . SER A 1 245 ? -3.155 14.216 26.017 1.00 45.94 245 SER A C 1
ATOM 1987 O O . SER A 1 245 ? -2.522 14.976 25.283 1.00 45.94 245 SER A O 1
ATOM 1989 N N . ILE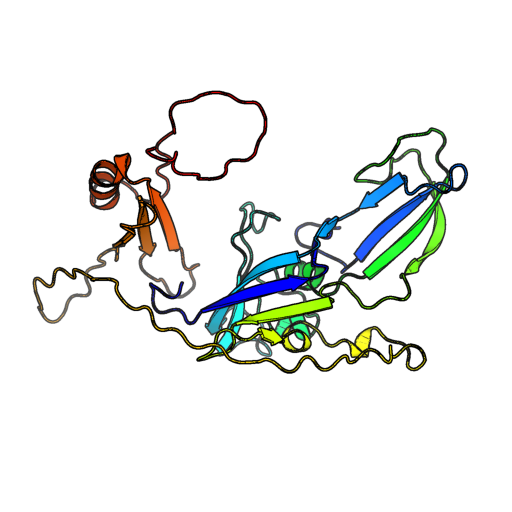 A 1 246 ? -4.372 13.771 25.701 1.00 50.00 246 ILE A N 1
ATOM 1990 C CA . ILE A 1 246 ? -5.019 14.041 24.416 1.00 50.00 246 ILE A CA 1
ATOM 1991 C C . ILE A 1 246 ? -5.379 15.526 24.326 1.00 50.00 246 ILE A C 1
ATOM 1993 O O . ILE A 1 246 ? -6.249 16.014 25.051 1.00 50.00 246 ILE A O 1
ATOM 1997 N N . ARG A 1 247 ? -4.758 16.241 23.385 1.00 47.53 247 ARG A N 1
ATOM 1998 C CA . ARG A 1 247 ? -5.083 17.638 23.076 1.00 47.53 247 ARG A CA 1
ATOM 1999 C C . ARG A 1 247 ? -5.853 17.727 21.768 1.00 47.53 247 ARG A C 1
ATOM 2001 O O . ARG A 1 247 ? -5.434 17.223 20.730 1.00 47.53 247 ARG A O 1
ATOM 2008 N N . LEU A 1 248 ? -7.009 18.386 21.814 1.00 38.06 248 LEU A N 1
ATOM 2009 C CA . LEU A 1 248 ? -7.832 18.625 20.630 1.00 38.06 248 LEU A CA 1
ATOM 2010 C C . LEU A 1 248 ? -7.039 19.431 19.593 1.00 38.06 248 LEU A C 1
ATOM 2012 O O . LEU A 1 248 ? -6.682 20.579 19.843 1.00 38.06 248 LEU A O 1
ATOM 2016 N N . GLY A 1 249 ? -6.813 18.839 18.421 1.00 42.50 249 GLY A N 1
ATOM 2017 C CA . GLY A 1 249 ? -6.081 19.470 17.323 1.00 42.50 249 GLY A CA 1
ATOM 2018 C C . GLY A 1 249 ? -4.628 19.009 17.181 1.00 42.50 249 GLY A C 1
ATOM 2019 O O . GLY A 1 249 ? -4.048 19.257 16.124 1.00 42.50 249 GLY A O 1
ATOM 2020 N N . GLU A 1 250 ? -4.078 18.289 18.161 1.00 50.75 250 GLU A N 1
ATOM 2021 C CA . GLU A 1 250 ? -2.732 17.708 18.103 1.00 50.75 250 GLU A CA 1
ATOM 2022 C C . GLU A 1 250 ? -2.779 16.216 17.700 1.00 50.75 250 GLU A C 1
ATOM 2024 O O . GLU A 1 250 ? -3.800 15.552 17.916 1.00 50.75 250 GLU A O 1
ATOM 2029 N N . PRO A 1 251 ? -1.710 15.675 17.079 1.00 44.34 251 PRO A N 1
ATOM 2030 C CA . PRO A 1 251 ? -1.589 14.243 16.818 1.00 44.34 251 PRO A CA 1
ATOM 2031 C C . PRO A 1 251 ? -1.717 13.427 18.107 1.00 44.34 251 PRO A C 1
ATOM 2033 O O . PRO A 1 251 ? -1.203 13.811 19.154 1.00 44.34 251 PRO A O 1
ATOM 2036 N N . LEU A 1 252 ? -2.404 12.287 18.024 1.00 56.22 252 LEU A N 1
ATOM 2037 C CA . LEU A 1 252 ? -2.442 11.327 19.119 1.00 56.22 252 LEU A CA 1
ATOM 2038 C C . LEU A 1 252 ? -1.136 10.526 19.122 1.00 56.22 252 LEU A C 1
ATOM 2040 O O . LEU A 1 252 ? -0.960 9.647 18.278 1.00 56.22 252 LEU A O 1
ATOM 2044 N N . ASP A 1 253 ? -0.263 10.803 20.086 1.00 57.09 253 ASP A N 1
ATOM 2045 C CA . ASP A 1 253 ? 0.992 10.076 20.264 1.00 57.09 253 ASP A CA 1
ATOM 2046 C C . ASP A 1 253 ? 0.797 8.907 21.246 1.00 57.09 253 ASP A C 1
ATOM 2048 O O . ASP A 1 253 ? 0.546 9.090 22.440 1.00 57.09 253 ASP A O 1
ATOM 2052 N N . ILE A 1 254 ? 0.904 7.681 20.721 1.00 63.78 254 ILE A N 1
ATOM 2053 C CA . ILE A 1 254 ? 0.891 6.436 21.499 1.00 63.78 254 ILE A CA 1
ATOM 2054 C C . ILE A 1 254 ? 2.274 5.801 21.389 1.00 63.78 254 ILE A C 1
ATOM 2056 O O . ILE A 1 254 ? 2.701 5.415 20.301 1.00 63.78 254 ILE A O 1
ATOM 2060 N N . VAL A 1 255 ? 2.953 5.648 22.521 1.00 62.19 255 VAL A N 1
ATOM 2061 C CA . VAL A 1 255 ? 4.250 4.975 22.613 1.00 62.19 255 VAL A CA 1
ATOM 2062 C C . VAL A 1 255 ? 4.029 3.550 23.100 1.00 62.19 255 VAL A C 1
ATOM 2064 O O . VAL A 1 255 ? 3.389 3.332 24.127 1.00 62.19 255 VAL A O 1
ATOM 2067 N N . VAL A 1 256 ? 4.562 2.572 22.367 1.00 65.56 256 VAL A N 1
ATOM 2068 C CA . VAL A 1 256 ? 4.530 1.159 22.758 1.00 65.56 256 VAL A CA 1
ATOM 2069 C C . VAL A 1 256 ? 5.960 0.674 22.956 1.00 65.56 256 VAL A C 1
ATOM 2071 O O . VAL A 1 256 ? 6.753 0.713 22.019 1.00 65.56 256 VAL A O 1
ATOM 2074 N N . ASN A 1 257 ? 6.285 0.212 24.162 1.00 68.81 257 ASN A N 1
ATOM 2075 C CA . ASN A 1 257 ? 7.585 -0.379 24.472 1.00 68.81 257 ASN A CA 1
ATOM 2076 C C . ASN A 1 257 ? 7.444 -1.884 24.697 1.00 68.81 257 ASN A C 1
ATOM 2078 O O . ASN A 1 257 ? 6.426 -2.344 25.214 1.00 68.81 257 ASN A O 1
ATOM 2082 N N . PHE A 1 258 ? 8.494 -2.635 24.368 1.00 70.25 258 PHE A N 1
ATOM 2083 C CA . PHE A 1 258 ? 8.579 -4.076 24.592 1.00 70.25 258 PHE A CA 1
ATOM 2084 C C . PHE A 1 258 ? 9.835 -4.418 25.398 1.00 70.25 258 PHE A C 1
ATOM 2086 O O . PHE A 1 258 ? 10.868 -3.763 25.258 1.00 70.25 258 PHE A O 1
ATOM 2093 N N . ALA A 1 259 ? 9.761 -5.466 26.213 1.00 70.19 259 ALA A N 1
ATOM 2094 C CA . ALA A 1 259 ? 10.896 -6.054 26.911 1.00 70.19 259 ALA A CA 1
ATOM 2095 C C . ALA A 1 259 ? 10.772 -7.576 26.985 1.00 70.19 259 ALA A C 1
ATOM 2097 O O . ALA A 1 259 ? 9.676 -8.121 27.072 1.00 70.19 259 ALA A O 1
ATOM 2098 N N . CYS A 1 260 ? 11.916 -8.253 26.989 1.00 74.12 260 CYS A N 1
ATOM 2099 C CA . CYS A 1 260 ? 11.988 -9.697 27.183 1.00 74.12 260 CYS A CA 1
ATOM 2100 C C . CYS A 1 260 ? 11.866 -10.088 28.656 1.00 74.12 260 CYS A C 1
ATOM 2102 O O . CYS A 1 260 ? 12.041 -9.263 29.560 1.00 74.12 260 CYS A O 1
ATOM 2104 N N . LYS A 1 261 ? 11.594 -11.372 28.888 1.00 66.81 261 LYS A N 1
ATOM 2105 C CA . LYS A 1 261 ? 11.232 -11.948 30.186 1.00 66.81 261 LYS A CA 1
ATOM 2106 C C . LYS A 1 261 ? 12.267 -11.619 31.247 1.00 66.81 261 LYS A C 1
ATOM 2108 O O . LYS A 1 261 ? 11.912 -11.154 32.329 1.00 66.81 261 LYS A O 1
ATOM 2113 N N . GLU A 1 262 ? 13.537 -11.770 30.890 1.00 69.75 262 GLU A N 1
ATOM 2114 C CA . GLU A 1 262 ? 14.712 -11.561 31.738 1.00 69.75 262 GLU A CA 1
ATOM 2115 C C . GLU A 1 262 ? 14.877 -10.093 32.156 1.00 69.75 262 GLU A C 1
ATOM 2117 O O . GLU A 1 262 ? 15.558 -9.794 33.133 1.00 69.75 262 GLU A O 1
ATOM 2122 N N . ARG A 1 263 ? 14.237 -9.166 31.433 1.00 70.12 263 ARG A N 1
ATOM 2123 C CA . ARG A 1 263 ? 14.337 -7.714 31.626 1.00 70.12 263 ARG A CA 1
ATOM 2124 C C . ARG A 1 263 ? 13.045 -7.095 32.145 1.00 70.12 263 ARG A C 1
ATOM 2126 O O . ARG A 1 263 ? 12.978 -5.879 32.272 1.00 70.12 263 ARG A O 1
ATOM 2133 N N . THR A 1 264 ? 12.046 -7.905 32.494 1.00 65.31 264 THR A N 1
ATOM 2134 C CA . THR A 1 264 ? 10.736 -7.427 32.965 1.00 65.31 264 THR A CA 1
ATOM 2135 C C . THR A 1 264 ? 10.850 -6.527 34.201 1.00 65.31 264 THR A C 1
ATOM 2137 O O . THR A 1 264 ? 10.237 -5.469 34.240 1.00 65.31 264 THR A O 1
ATOM 2140 N N . GLN A 1 265 ? 11.701 -6.874 35.174 1.00 64.81 265 GLN A N 1
ATOM 2141 C CA . GLN A 1 265 ? 11.883 -6.057 36.386 1.00 64.81 265 GLN A CA 1
ATOM 2142 C C . GLN A 1 265 ? 12.559 -4.706 36.100 1.00 64.81 265 GLN A C 1
ATOM 2144 O O . GLN A 1 265 ? 12.182 -3.683 36.670 1.00 64.81 265 GLN A O 1
ATOM 2149 N N . ASP A 1 266 ? 13.552 -4.692 35.205 1.00 67.31 266 ASP A N 1
ATOM 2150 C CA . ASP A 1 266 ? 14.197 -3.455 34.756 1.00 67.31 266 ASP A CA 1
ATOM 2151 C C . ASP A 1 266 ? 13.215 -2.595 33.949 1.00 67.31 266 ASP A C 1
ATOM 2153 O O . ASP A 1 266 ? 13.160 -1.381 34.139 1.00 67.31 266 ASP A O 1
ATOM 2157 N N . PHE A 1 267 ? 12.423 -3.231 33.085 1.00 64.81 267 PHE A N 1
ATOM 2158 C CA . PHE A 1 267 ? 11.381 -2.602 32.284 1.00 64.81 267 PHE A CA 1
ATOM 2159 C C . PHE A 1 267 ? 10.327 -1.925 33.159 1.00 64.81 267 PHE A C 1
ATOM 2161 O O . PHE A 1 267 ? 10.069 -0.739 32.980 1.00 64.81 267 PHE A O 1
ATOM 2168 N N . ASP A 1 268 ? 9.795 -2.626 34.162 1.00 61.31 268 ASP A N 1
ATOM 2169 C CA . ASP A 1 268 ? 8.831 -2.060 35.109 1.00 61.31 268 ASP A CA 1
ATOM 2170 C C . ASP A 1 268 ? 9.399 -0.854 35.848 1.00 61.31 268 ASP A C 1
ATOM 2172 O O . ASP A 1 268 ? 8.721 0.164 35.985 1.00 61.31 268 ASP A O 1
ATOM 2176 N N . ARG A 1 269 ? 10.658 -0.941 36.293 1.00 67.56 269 ARG A N 1
ATOM 2177 C CA . ARG A 1 269 ? 11.324 0.168 36.978 1.00 67.56 269 ARG A CA 1
ATOM 2178 C C . ARG A 1 269 ? 11.450 1.392 36.073 1.00 67.56 269 ARG A C 1
ATOM 2180 O O . ARG A 1 269 ? 11.154 2.488 36.528 1.00 67.56 269 ARG A O 1
ATOM 2187 N N . VAL A 1 270 ? 11.888 1.221 34.823 1.00 64.56 270 VAL A N 1
ATOM 2188 C CA . VAL A 1 270 ? 12.080 2.340 33.880 1.00 64.56 270 VAL A CA 1
ATOM 2189 C C . VAL A 1 270 ? 10.746 2.947 33.452 1.00 64.56 270 VAL A C 1
ATOM 2191 O O . VAL A 1 270 ? 10.611 4.165 33.410 1.00 64.56 270 VAL A O 1
ATOM 2194 N N . ILE A 1 271 ? 9.743 2.118 33.159 1.00 63.03 271 ILE A N 1
ATOM 2195 C CA . ILE A 1 271 ? 8.436 2.595 32.701 1.00 63.03 271 ILE A CA 1
ATOM 2196 C C . ILE A 1 271 ? 7.661 3.301 33.825 1.00 63.03 271 ILE A C 1
ATOM 2198 O O . ILE A 1 271 ? 6.933 4.249 33.550 1.00 63.03 271 ILE A O 1
ATOM 2202 N N . ARG A 1 272 ? 7.827 2.882 35.086 1.00 62.94 272 ARG A N 1
ATOM 2203 C CA . ARG A 1 272 ? 7.160 3.502 36.248 1.00 62.94 272 ARG A CA 1
ATOM 2204 C C . ARG A 1 272 ? 7.930 4.687 36.846 1.00 62.94 272 ARG A C 1
ATOM 2206 O O . ARG A 1 272 ? 7.407 5.348 37.742 1.00 62.94 272 ARG A O 1
ATOM 2213 N N . ASP A 1 273 ? 9.151 4.963 36.387 1.00 63.66 273 ASP A N 1
ATOM 2214 C CA . ASP A 1 273 ? 9.947 6.102 36.852 1.00 63.66 273 ASP A CA 1
ATOM 2215 C C . ASP A 1 273 ? 9.429 7.413 36.239 1.00 63.66 273 ASP A C 1
ATOM 2217 O O . ASP A 1 273 ? 9.786 7.794 35.125 1.00 63.66 273 ASP A O 1
ATOM 2221 N N . ALA A 1 274 ? 8.599 8.125 37.003 1.00 48.50 274 ALA A N 1
ATOM 2222 C CA . ALA A 1 274 ? 8.004 9.407 36.620 1.00 48.50 274 ALA A CA 1
ATOM 2223 C C . ALA A 1 274 ? 9.025 10.551 36.419 1.00 48.50 274 ALA A C 1
ATOM 2225 O O . ALA A 1 274 ? 8.639 11.649 36.015 1.00 48.50 274 ALA A O 1
ATOM 2226 N N . SER A 1 275 ? 10.312 10.336 36.725 1.00 48.44 275 SER A N 1
ATOM 2227 C CA . SER A 1 275 ? 11.372 11.331 36.522 1.00 48.44 275 SER A CA 1
ATOM 2228 C C . SER A 1 275 ? 12.025 11.273 35.135 1.00 48.44 275 SER A C 1
ATOM 2230 O O . SER A 1 275 ? 12.781 12.184 34.787 1.00 48.44 275 SER A O 1
ATOM 2232 N N . GLN A 1 276 ? 11.725 10.248 34.325 1.00 47.94 276 GLN A N 1
ATOM 2233 C CA . GLN A 1 276 ? 12.332 10.052 33.007 1.00 47.94 276 GLN A CA 1
ATOM 2234 C C . GLN A 1 276 ? 11.317 10.234 31.868 1.00 47.94 276 GLN A C 1
ATOM 2236 O O . GLN A 1 276 ? 10.227 9.668 31.913 1.00 47.94 276 GLN A O 1
ATOM 2241 N N . PRO A 1 277 ? 11.649 11.002 30.810 1.00 47.72 277 PRO A N 1
ATOM 2242 C CA . PRO A 1 277 ? 10.772 11.136 29.655 1.00 47.72 277 PRO A CA 1
ATOM 2243 C C . PRO A 1 277 ? 10.675 9.793 28.912 1.00 47.72 277 PRO A C 1
ATOM 2245 O O . PRO A 1 277 ? 11.634 9.364 28.273 1.00 47.72 277 PRO A O 1
ATOM 2248 N N . HIS A 1 278 ? 9.496 9.163 28.940 1.00 52.94 278 HIS A N 1
ATOM 2249 C CA . HIS A 1 278 ? 9.191 7.830 28.383 1.00 52.94 278 HIS A CA 1
ATOM 2250 C C . HIS A 1 278 ? 9.308 7.702 26.850 1.00 52.94 278 HIS A C 1
ATOM 2252 O O . HIS A 1 278 ? 8.790 6.754 26.262 1.00 52.94 278 HIS A O 1
ATOM 2258 N N . ARG A 1 279 ? 9.938 8.668 26.174 1.00 47.06 279 ARG A N 1
ATOM 2259 C CA . ARG A 1 279 ? 9.827 8.821 24.723 1.00 47.06 279 ARG A CA 1
ATOM 2260 C C . ARG A 1 279 ? 10.670 7.819 23.943 1.00 47.06 279 ARG A C 1
ATOM 2262 O O . ARG A 1 279 ? 10.203 7.385 22.903 1.00 47.06 279 AR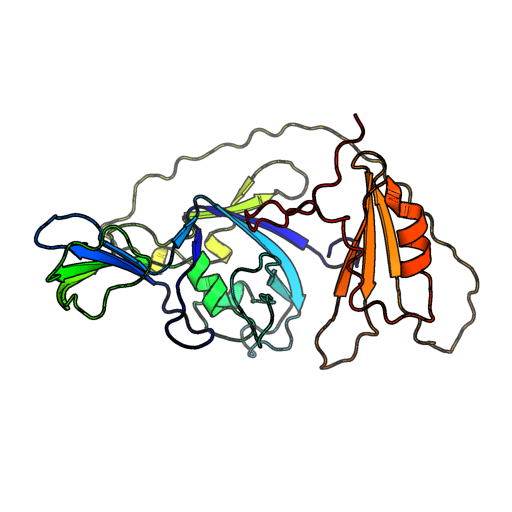G A O 1
ATOM 2269 N N . HIS A 1 280 ? 11.841 7.398 24.433 1.00 45.06 280 HIS A N 1
ATOM 2270 C CA . HIS A 1 280 ? 12.674 6.396 23.753 1.00 45.06 280 HIS A CA 1
ATOM 2271 C C . HIS A 1 280 ? 13.668 5.730 24.720 1.00 45.06 280 HIS A C 1
ATOM 2273 O O . HIS A 1 280 ? 14.733 6.284 24.983 1.00 45.06 280 HIS A O 1
ATOM 2279 N N . HIS A 1 281 ? 13.373 4.520 25.203 1.00 41.03 281 HIS A N 1
ATOM 2280 C CA . HIS A 1 281 ? 14.385 3.668 25.837 1.00 41.03 281 HIS A CA 1
ATOM 2281 C C . HIS A 1 281 ? 14.665 2.450 24.957 1.00 41.03 281 HIS A C 1
ATOM 2283 O O . HIS A 1 281 ? 13.977 1.437 25.032 1.00 41.03 281 HIS A O 1
ATOM 2289 N N . VAL A 1 282 ? 15.718 2.538 24.142 1.00 37.22 282 VAL A N 1
ATOM 2290 C CA . VAL A 1 282 ? 16.374 1.348 23.591 1.00 37.22 282 VAL A CA 1
ATOM 2291 C C . VAL A 1 282 ? 17.347 0.862 24.661 1.00 37.22 282 VAL A C 1
ATOM 2293 O O . VAL A 1 282 ? 18.453 1.384 24.792 1.00 37.22 282 VAL A O 1
ATOM 2296 N N . LEU A 1 283 ? 16.937 -0.114 25.471 1.00 36.75 283 LEU A N 1
ATOM 2297 C CA . LEU A 1 283 ? 17.905 -0.888 26.244 1.00 36.75 283 LEU A CA 1
ATOM 2298 C C . LEU A 1 283 ? 18.618 -1.809 25.252 1.00 36.75 283 LEU A C 1
ATOM 2300 O O . LEU A 1 283 ? 18.109 -2.876 24.928 1.00 36.75 283 LEU A O 1
ATOM 2304 N N . SER A 1 284 ? 19.758 -1.334 24.742 1.00 33.31 284 SER A N 1
ATOM 2305 C CA . SER A 1 284 ? 20.716 -2.080 23.920 1.00 33.31 284 SER A CA 1
ATOM 2306 C C . SER A 1 284 ? 20.773 -3.547 24.351 1.00 33.31 284 SER A C 1
ATOM 2308 O O . SER A 1 284 ? 21.136 -3.838 25.493 1.00 33.31 284 SER A O 1
ATOM 2310 N N . MET A 1 285 ? 20.428 -4.461 23.439 1.00 35.56 285 MET A N 1
ATOM 2311 C CA . MET A 1 285 ? 20.955 -5.822 23.500 1.00 35.56 285 MET A CA 1
ATOM 2312 C C . MET A 1 285 ? 22.476 -5.685 23.421 1.00 35.56 285 MET A C 1
ATOM 2314 O O . MET A 1 285 ? 22.976 -4.926 22.587 1.00 35.56 285 MET A O 1
ATOM 2318 N N . ASP A 1 286 ? 23.213 -6.321 24.328 1.00 30.98 286 ASP A N 1
ATOM 2319 C CA . ASP A 1 286 ? 24.667 -6.340 24.223 1.00 30.98 286 ASP A CA 1
ATOM 2320 C C . ASP A 1 286 ? 25.058 -6.857 22.835 1.00 30.98 286 ASP A C 1
ATOM 2322 O O . ASP A 1 286 ? 24.551 -7.864 22.337 1.00 30.98 286 ASP A O 1
ATOM 2326 N N . SER A 1 287 ? 25.924 -6.088 22.186 1.00 33.41 287 SER A N 1
ATOM 2327 C CA . SER A 1 287 ? 26.332 -6.261 20.805 1.00 33.41 287 SER A CA 1
ATOM 2328 C C . SER A 1 287 ? 27.033 -7.599 20.592 1.00 33.41 287 SER A C 1
ATOM 2330 O O . SER A 1 287 ? 28.153 -7.790 21.062 1.00 33.41 287 SER A O 1
ATOM 2332 N N . ASN A 1 288 ? 26.445 -8.454 19.763 1.00 26.28 288 ASN A N 1
ATOM 2333 C CA . ASN A 1 288 ? 27.228 -9.209 18.797 1.00 26.28 288 ASN A CA 1
ATOM 2334 C C . ASN A 1 288 ? 26.845 -8.708 17.411 1.00 26.28 288 ASN A C 1
ATOM 2336 O O . ASN A 1 288 ? 25.754 -8.954 16.909 1.00 26.28 288 ASN A O 1
ATOM 2340 N N . THR A 1 289 ? 27.758 -7.940 16.829 1.00 35.53 289 THR A N 1
ATOM 2341 C CA . THR A 1 289 ? 27.723 -7.527 15.435 1.00 35.53 289 THR A CA 1
ATOM 2342 C C . THR A 1 289 ? 27.637 -8.764 14.546 1.00 35.53 2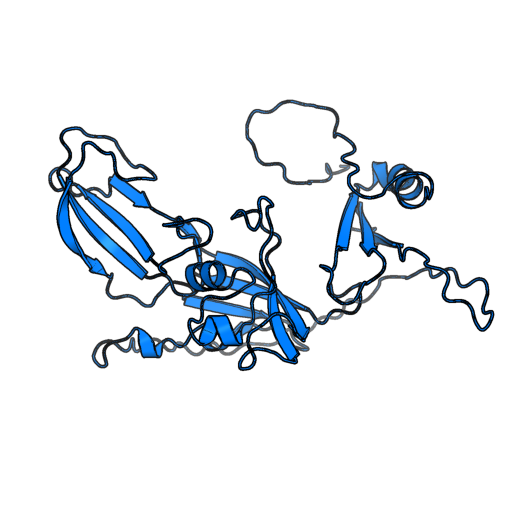89 THR A C 1
ATOM 2344 O O . THR A 1 289 ? 28.640 -9.458 14.377 1.00 35.53 289 THR A O 1
ATOM 2347 N N . ASP A 1 290 ? 26.475 -9.002 13.945 1.00 28.64 290 ASP A N 1
ATOM 2348 C CA . ASP A 1 290 ? 26.403 -9.707 12.673 1.00 28.64 290 ASP A CA 1
ATOM 2349 C C . ASP A 1 290 ? 25.756 -8.792 11.626 1.00 28.64 290 ASP A C 1
ATOM 2351 O O . ASP A 1 290 ? 24.790 -8.074 11.874 1.00 28.64 290 ASP A O 1
ATOM 2355 N N . THR A 1 291 ? 26.393 -8.731 10.466 1.00 33.44 291 THR A N 1
ATOM 2356 C CA . THR A 1 291 ? 26.297 -7.644 9.472 1.00 33.44 291 THR A CA 1
ATOM 2357 C C . THR A 1 291 ? 25.103 -7.764 8.520 1.00 33.44 291 THR A C 1
ATOM 2359 O O . THR A 1 291 ? 25.163 -7.352 7.363 1.00 33.44 291 THR A O 1
ATOM 2362 N N . THR A 1 292 ? 23.980 -8.290 8.998 1.00 34.03 292 THR A N 1
ATOM 2363 C CA . THR A 1 292 ? 22.757 -8.461 8.205 1.00 34.03 292 THR A CA 1
ATOM 2364 C C . THR A 1 292 ? 21.620 -7.694 8.861 1.00 34.03 292 THR A C 1
ATOM 2366 O O . THR A 1 292 ? 21.040 -8.162 9.833 1.00 34.03 292 THR A O 1
ATOM 2369 N N . GLY A 1 293 ? 21.348 -6.485 8.358 1.00 33.62 293 GLY A N 1
ATOM 2370 C CA . GLY A 1 293 ? 20.434 -5.492 8.937 1.00 33.62 293 GLY A CA 1
ATOM 2371 C C . GLY A 1 293 ? 18.957 -5.895 8.977 1.00 33.62 293 GLY A C 1
ATOM 2372 O O . GLY A 1 293 ? 18.132 -5.304 8.286 1.00 33.62 293 GLY A O 1
ATOM 2373 N N . THR A 1 294 ? 18.621 -6.866 9.818 1.00 30.84 294 THR A N 1
ATOM 2374 C CA . THR A 1 294 ? 17.258 -7.198 10.231 1.00 30.84 294 THR A CA 1
ATOM 2375 C C . THR A 1 294 ? 17.192 -7.125 11.752 1.00 30.84 294 THR A C 1
ATOM 2377 O O . THR A 1 294 ? 17.483 -8.108 12.429 1.00 30.84 294 THR A O 1
ATOM 2380 N N . ASP A 1 295 ? 16.809 -5.966 12.292 1.00 31.83 295 ASP A N 1
ATOM 2381 C CA . ASP A 1 295 ? 16.436 -5.835 13.705 1.00 31.83 295 ASP A CA 1
ATOM 2382 C C . ASP A 1 295 ? 15.052 -6.464 13.907 1.00 31.83 295 ASP A C 1
ATOM 2384 O O . ASP A 1 295 ? 14.015 -5.802 13.931 1.00 31.83 295 ASP A O 1
ATOM 2388 N N . THR A 1 296 ? 15.018 -7.788 14.007 1.00 35.12 296 THR A N 1
ATOM 2389 C CA . THR A 1 296 ? 13.872 -8.492 14.575 1.00 35.12 296 THR A CA 1
ATOM 2390 C C . THR A 1 296 ? 14.024 -8.478 16.091 1.00 35.12 296 THR A C 1
ATOM 2392 O O . THR A 1 296 ? 14.986 -9.039 16.612 1.00 35.12 296 THR A O 1
ATOM 2395 N N . ALA A 1 297 ? 13.079 -7.864 16.806 1.00 40.03 297 ALA A N 1
ATOM 2396 C CA . ALA A 1 297 ? 12.980 -7.962 18.261 1.00 40.03 297 ALA A CA 1
ATOM 2397 C C . ALA A 1 297 ? 12.585 -9.397 18.655 1.00 40.03 297 ALA A C 1
ATOM 2399 O O . ALA A 1 297 ? 11.417 -9.694 18.899 1.00 40.03 297 ALA A O 1
ATOM 2400 N N . VAL A 1 298 ? 13.555 -10.308 18.647 1.00 43.84 298 VAL A N 1
ATOM 2401 C CA . VAL A 1 298 ? 13.394 -11.689 19.104 1.00 43.84 298 VAL A CA 1
ATOM 2402 C C . VAL A 1 298 ? 13.955 -11.759 20.514 1.00 43.84 298 VAL A C 1
ATOM 2404 O O . VAL A 1 298 ? 15.130 -11.468 20.734 1.00 43.84 298 VAL A O 1
ATOM 2407 N N . CYS A 1 299 ? 13.113 -12.125 21.477 1.00 48.59 299 CYS A N 1
ATOM 2408 C CA . CYS A 1 299 ? 13.611 -12.515 22.786 1.00 48.59 299 CYS A CA 1
ATOM 2409 C C . CYS A 1 299 ? 14.348 -13.845 22.623 1.00 48.59 299 CYS A C 1
ATOM 2411 O O . CYS A 1 299 ? 13.749 -14.778 22.090 1.00 48.59 299 CYS A O 1
ATOM 2413 N N . PRO A 1 300 ? 15.637 -13.934 22.994 1.00 49.44 300 PRO A N 1
ATOM 2414 C CA . PRO A 1 300 ? 16.375 -15.179 22.860 1.00 49.44 300 PRO A CA 1
ATOM 2415 C C . PRO A 1 300 ? 15.680 -16.263 23.688 1.00 49.44 300 PRO A C 1
ATOM 2417 O O . PRO A 1 300 ? 15.383 -16.047 24.864 1.00 49.44 300 PRO A O 1
ATOM 2420 N N . ASP A 1 301 ? 15.402 -17.406 23.061 1.00 43.94 301 ASP A N 1
ATOM 2421 C CA . ASP A 1 301 ? 14.790 -18.550 23.731 1.00 43.94 301 ASP A CA 1
ATOM 2422 C C . ASP A 1 301 ? 15.657 -18.964 24.924 1.00 43.94 301 ASP A C 1
ATOM 2424 O O . ASP A 1 301 ? 16.828 -19.323 24.782 1.00 43.94 301 ASP A O 1
ATOM 2428 N N . THR A 1 302 ? 15.078 -18.937 26.124 1.00 40.28 302 THR A N 1
ATOM 2429 C CA . THR A 1 302 ? 15.650 -19.623 27.281 1.00 40.28 302 THR A CA 1
ATOM 2430 C C . THR A 1 302 ? 15.243 -21.093 27.253 1.00 40.28 302 THR A C 1
ATOM 2432 O O . THR A 1 302 ? 14.456 -21.520 28.089 1.00 40.28 302 THR A O 1
ATOM 2435 N N . THR A 1 303 ? 15.794 -21.845 26.293 1.00 31.98 303 THR A N 1
ATOM 2436 C CA . THR A 1 303 ? 16.232 -23.257 26.403 1.00 31.98 303 THR A CA 1
ATOM 2437 C C . THR A 1 303 ? 16.931 -23.702 25.130 1.00 31.98 303 THR A C 1
ATOM 2439 O O . THR A 1 303 ? 16.280 -23.625 24.065 1.00 31.98 303 THR A O 1
#

Organism: Lygus hesperus (NCBI:txid30085)

Radius of gyration: 23.79 Å; Cα contacts (8 Å, |Δi|>4): 526; chains: 1; bounding box: 45×44×73 Å

Sequence (303 aa):
MRTVGIATRQITNFDSAHETPVAPMTYNQEILRYWDRNTRGMIAEVGMIWNFHSWTDVYLNNRYSVDEFNGPGWQTIDGTPQEHSDGKYQLGPAPLSAVNAMRKMRFDTSFVMSEVSSRIHNYLVWCPYYFGRMSYLPNSCRIIQDMGFEPRVPTGTIVSTKTVGAFGEHRITALYHNRTYYMPSAYQPTYYRNYRTYAMDSDDTDATVEVDETSKSQDITTDTHEIAIYHYKDSGVSMSITMESIRLGEPLDIVVNFACKERTQDFDRVIRDASQPHRHHVLSMDSNTDTTGTDTAVCPDTT

Solvent-accessible surface area (backbone atoms only — not comparable to full-atom values): 18613 Å² total; per-residue (Å²): 98,59,90,79,73,36,52,62,48,61,36,40,26,27,40,19,30,47,51,62,59,85,45,92,83,36,52,90,29,48,33,42,36,33,28,31,67,88,79,68,43,69,34,19,38,32,38,51,71,36,76,56,45,72,40,36,34,35,56,43,63,43,79,83,35,60,81,94,58,38,42,79,41,52,19,40,34,35,90,69,77,79,53,68,44,98,87,37,70,50,41,45,64,15,45,31,69,31,29,36,67,71,45,77,47,73,29,53,19,29,53,58,33,12,24,43,49,17,38,48,36,35,32,35,24,48,56,90,66,90,79,61,75,40,68,52,80,56,90,77,41,39,83,76,41,83,68,48,62,60,100,58,80,44,26,29,74,44,26,33,30,72,30,87,98,50,87,43,84,34,77,48,36,75,55,48,35,62,70,74,82,76,46,61,92,90,62,71,76,89,78,77,78,84,79,82,81,78,89,73,88,80,91,86,85,88,82,90,82,90,78,90,89,79,83,93,73,84,90,72,92,72,92,67,76,57,68,50,77,47,76,40,80,90,81,31,40,27,38,36,41,39,41,63,86,88,52,93,92,56,86,86,60,72,49,75,48,77,36,39,56,94,40,39,70,60,46,53,52,59,76,68,37,87,88,54,84,86,83,77,82,82,77,73,73,82,85,75,93,67,99,65,98,67,92,69,95,68,68,78,76,94,122

Nearest PDB structures (foldseek):
  8oxx-assembly1_A  TM=7.910E-01  e=2.871E-12  Homo sapiens
  4wpy-assembly1_A-2  TM=4.803E-01  e=3.868E-01  Mycobacterium tuberculosis H37Rv
  1wfz-assembly1_A  TM=6.713E-01  e=2.890E+00  Mus musculus
  8huy-assembly1_A  TM=7.227E-01  e=9.118E+00  Burkholderia
  1r9p-assembly1_A  TM=4.691E-01  e=5.758E+00  Haemophilus influenzae

Secondary structure (DSSP, 8-state):
-GGGT--EEEEEEEEEEEPPPSBTTB--SEEEEEEETTT-SEEEEESEEEEEEEEEEEEEE-TTS-TTT-SEEEEEEE-S--SEETTEE-EEEEEHHHHHTT---TTTHHHHHHHHH-EEEEEEEE-SS---SBSS--TT-EEEEEEEE-SSPPS-SEEEEEPTTSSSEEE-HHHH--GGGG--TT---------PPPP--------PPP-------SS------EEEEEEETTTTEEEEEEE----TTS---EEEEEEEGGGHHHHHHHHH-TTS-TT-----PPP---S------PPPP--

Mean predicted aligned error: 16.19 Å

InterPro domains:
  IPR036985 Transglutaminase-like superfamily [G3DSA:3.90.260.10] (1-187)
  IPR038765 Papain-like cysteine peptidase superfamily [SSF54001] (1-177)
  IPR050779 Protein-glutamine gamma-glutamyltransferases [PTHR11590] (1-262)

=== Feature glossary ===
The record interleaves many kinds of information about one protein. Here is each kind framed as the question it answers.

Q: Are the domains correctly placed relative to each other?
A: Predicted aligned error is AlphaFold's pairwise confidence. Unlike pLDDT (per-residue), PAE is per-residue-pair and captures whether two parts of the structure are correctly placed relative to each other. Units are ångströms of expected positional error.

Q: Which residues are in helices, strands, or loops?
A: Eight-state secondary structure (DSSP): H is the canonical α-helix, G the tighter 3₁₀-helix, I the wider π-helix; E/B are β-structure, T and S are turns and bends, and '-' is everything else. DSSP derives these from the pattern of main-chain N–H···O=C hydrogen bonds, not from the sequence.

Q: What if only a Cα trace is available?
A: P-SEA three-state annotation labels each residue as helix, strand, or coil based purely on the geometry of the Cα trace. It serves as a fallback when the full backbone (and thus DSSP) is unavailable.

Q: What are the backbone torsion angles?
A: φ (phi) and ψ (psi) are the two rotatable backbone dihedrals per residue: φ is the C(i-1)–N–Cα–C torsion, ψ is the N–Cα–C–N(i+1) torsion, both in degrees on (−180°, 180°]. α-helical residues cluster near (−60°, −45°); β-strand residues near (−120°, +130°). A Ramachandran plot is simply a scatter of (φ, ψ) for every residue.

Q: What known structures does this most resemble?
A: Structural nearest neighbors (via Foldseek easy-search vs the PDB). Reported per hit: target PDB id, E-value, and alignment TM-score. A TM-score above ~0.5 is the conventional threshold for 'same fold'.

Q: What family and function is it annotated with?
A: Database cross-references. InterPro integrates a dozen domain/family signature databases into unified entries with residue-range hits. GO terms attach function/process/location labels with evidence codes. CATH codes position the fold in a four-level structural taxonomy. Organism is the NCBI-taxonomy species name.

Q: Which residues are buried vs exposed?
A: Solvent accessibility: the surface area of each residue that a 1.4 Å water probe can touch, in Å². When only backbone atoms are present the absolute values are lower than full-atom SASA (side chains contribute most of the area) and are flagged as backbone-only.

Q: What do the diagnostic plots show?
A: Three diagnostic plots accompany the record. The Cα contact map visualizes the tertiary structure as a 2D adjacency matrix (8 Å cutoff, sequence-local contacts suppressed). The Ramachandran plot shows the distribution of backbone (φ, ψ) torsions, with points in the α and β basins reflecting secondary structure content. The PAE plot shows AlphaFold's inter-residue confidence as a color matrix.

Q: What is the amino-acid chain?
A: The amino-acid sequence is the protein's primary structure: the linear order of residues from the N-terminus to the C-terminus, written in one-letter code. Everything else here — the 3D coordinates, the secondary structure, the domain annotations — is ultimately a consequence of this string.

Q: What do the rendered images show?
A: The six renders are orthographic views along the three Cartesian axes in both directions. Representation (cartoon, sticks, or surface) and color scheme (sequence-rainbow or by-chain) vary across proteins so the training set covers all the common visualization conventions.

Q: Where is each backbone atom in 3D?
A: The mmCIF table is the protein's shape written out atom by atom. For each backbone N, Cα, C, and carbonyl O, it records an (x, y, z) coordinate triple in Å plus the residue type, chain letter, and residue number.

Q: How mobile is each atom in the crystal?
A: For experimental (PDB) structures, the B-factor (temperature factor) quantifies the positional spread of each atom in the crystal — a combination of thermal vibration and static disorder — in units of Å². High B-factors mark flexible loops or poorly resolved regions; low B-factors mark the rigid, well-ordered core.

Q: How big and how compact is the whole molecule?
A: Three whole-structure scalars: the radius of gyration (RMS distance of Cα from centroid, in Å), the count of Cα–Cα contacts (pairs closer than 8 Å and separated by more than four residues in sequence — i.e. tertiary, not local, contacts), and the bounding-box dimensions. Together they distinguish compact globular folds from extended fibres or disordered chains.

Q: What does the local fold look like, residue by residue?
A: A 3Di character summarizes, for each residue, the relative orientation of the Cα frame of its nearest spatial neighbor. Because it encodes fold topology rather than chemistry, 3Di alignments detect remote structural similarity that sequence alignment misses.

Q: How confident is the AlphaFold model at each residue?
A: For AlphaFold models, the B-factor field carries pLDDT — the model's own estimate of local accuracy on a 0–100 scale. Regions with pLDDT<50 should be treated as essentially unmodeled; they often correspond to intrinsically disordered segments.